Protein AF-0000000082211705 (afdb_homodimer)

pLDDT: mean 77.13, std 22.95, range [20.81, 97.88]

Sequence (266 aa):
MNWEMIDSQLPTLFICINYGKVKAAILQGEDTRLEMRRRCFRQFRYQEAEGPREACSHLRELCHRWLEPQSHTKEQILELLILEQFLTILPEEMQNWVWERGPENCAQAVALAEGFQLGQPEAGLWEQQVRIFMNWEMIDSQLPTLFICINYGKVKAAILQGEDTRLEMRRRCFRQFRYQEAEGPREACSHLRELCHRWLEPQSHTKEQILELLILEQFLTILPEEMQNWVWERGPENCAQAVALAEGFQLGQPEAGLWEQQVRIF

Organism: NCBI:txid1825980

InterPro domains:
  IPR003309 SCAN domain [PF02023] (35-120)
  IPR003309 SCAN domain [PS50804] (38-117)
  IPR003309 SCAN domain [SM00431] (34-132)
  IPR003309 SCAN domain [cd07936] (34-117)
  IPR038269 SCAN domain superfamily [G3DSA:1.10.4020.10] (29-120)
  IPR050916 SCAN domain and C2H2-type zinc finger [PTHR45935] (20-128)

Foldseek 3Di:
DDPDCPPPPPPLLCCLLVVVPPCVVPPPDPLVNLVSLVCSLVVHDPVVAPDDVRSVVSNVSSLCSNQVPVPDDPVSSVQQVVLVVVLVPDDDVLSVLLVVVRDPGDVLSVQCSVCVVVVNNCRSVPVVVVVVD/DDPDCPPPPPPLLCCLLVVVPPCVVPPPDPLVNLVSLVCSLVVHDPVVAPDDVRSVVSNVSSLCSNQVPVPDDPVSSVFQVVLVVVLVPDDDVLSVLLVVVRDPGDVLSVQCSVCVVVVNNCRSVPVVVVVVD

Nearest PDB structures (foldseek):
  3lhr-assembly1_A  TM=9.334E-01  e=7.943E-06  Homo sapiens
  2fi2-assembly1_A  TM=7.624E-01  e=1.532E-04  Homo sapiens
  2fi2-assembly1_B  TM=8.007E-01  e=2.975E-04  Homo sapiens
  4bhx-assembly1_A  TM=8.472E-01  e=4.708E-04  Homo sapiens
  4e6s-assembly1_A-2  TM=8.161E-01  e=1.447E-03  Mus musculus

Secondary structure (DSSP, 8-state):
-----------HHHHHHHHHHHGGGT---HHHHHHHHHHHHHH--GGGSSSHHHHHHHHHHHHHHHH-TTTS-HHHHHHHHHHHHHHHHS-HHHHHHHHHH--SSHHHHHHHHHHHHTT-GGGGGHHHHHT--/--S--------HHHHHHHHHHHGGGT---HHHHHHHHHHHHHH--GGGSSSHHHHHHHHHHHHHHHH-TTTS-HHHHHHHHHHHHHHHHS-HHHHHHHHHH--SSHHHHHHHHHHHHTT-GGGGGHHHHHTT-

Radius of gyration: 20.91 Å; Cα contacts (8 Å, |Δi|>4): 261; chains: 2; bounding box: 42×50×68 Å

Solvent-accessible surface area (backbone atoms only — not comparable to full-atom values): 14987 Å² total; per-residue (Å²): 137,77,94,69,83,72,78,81,71,60,50,60,54,52,52,53,63,53,31,66,75,61,43,63,76,64,59,86,42,72,61,61,46,42,50,51,30,42,45,33,43,70,66,51,53,46,84,79,32,94,38,56,64,52,33,48,52,50,39,47,53,32,44,44,66,37,53,32,66,90,81,37,53,64,68,54,41,49,42,54,52,38,29,54,53,51,53,68,38,40,58,65,72,56,26,54,54,36,57,74,68,57,55,88,40,48,71,50,38,30,39,29,44,52,16,49,75,68,69,36,80,69,40,50,54,52,68,66,52,64,69,69,102,139,76,95,70,82,71,80,80,70,62,49,61,54,50,52,55,62,53,30,64,75,60,43,65,77,62,60,89,38,72,62,62,46,42,51,51,30,42,46,35,41,70,66,51,52,46,82,78,32,94,39,55,64,51,34,48,51,50,40,47,52,32,44,44,64,38,53,32,64,93,81,35,53,65,70,53,42,48,41,53,52,39,30,55,52,50,54,66,37,39,57,66,72,56,26,54,54,37,58,74,68,57,56,86,39,47,71,50,39,28,39,29,43,50,14,48,76,68,70,36,80,68,39,50,56,56,68,66,52,63,68,67,101

Structure (mmCIF, N/CA/C/O backbone):
data_AF-0000000082211705-model_v1
#
loop_
_entity.id
_entity.type
_entity.pdbx_description
1 polymer 'SCAN box domain-containing protein'
#
loop_
_atom_site.group_PDB
_atom_site.id
_atom_site.type_symbol
_atom_site.label_atom_id
_atom_site.label_alt_id
_atom_site.label_comp_id
_atom_site.label_asym_id
_atom_site.label_entity_id
_atom_site.label_seq_id
_atom_site.pdbx_PDB_ins_code
_atom_site.Cartn_x
_atom_site.Cartn_y
_atom_site.Cartn_z
_atom_site.occupancy
_atom_site.B_iso_or_equiv
_atom_site.auth_seq_id
_atom_site.auth_comp_id
_atom_site.auth_asym_id
_atom_site.auth_atom_id
_atom_site.pdbx_PDB_model_num
ATOM 1 N N . MET A 1 1 ? 25.562 -20.234 32.562 1 21.14 1 MET A N 1
ATOM 2 C CA . MET A 1 1 ? 24.891 -20.734 31.375 1 21.14 1 MET A CA 1
ATOM 3 C C . MET A 1 1 ? 24.047 -19.641 30.719 1 21.14 1 MET A C 1
ATOM 5 O O . MET A 1 1 ? 23.188 -19.031 31.375 1 21.14 1 MET A O 1
ATOM 9 N N . ASN A 1 2 ? 24.578 -18.75 29.75 1 26.75 2 ASN A N 1
ATOM 10 C CA . ASN A 1 2 ? 24.406 -17.406 29.172 1 26.75 2 ASN A CA 1
ATOM 11 C C . ASN A 1 2 ? 23.094 -17.312 28.375 1 26.75 2 ASN A C 1
ATOM 13 O O . ASN A 1 2 ? 22.656 -18.297 27.781 1 26.75 2 ASN A O 1
ATOM 17 N N . TRP A 1 3 ? 22.109 -16.625 28.719 1 32.5 3 TRP A N 1
ATOM 18 C CA . TRP A 1 3 ? 20.797 -16.344 28.172 1 32.5 3 TRP A CA 1
ATOM 19 C C . TRP A 1 3 ? 20.875 -16.109 26.672 1 32.5 3 TRP A C 1
ATOM 21 O O . TRP A 1 3 ? 21.156 -14.984 26.234 1 32.5 3 TRP A O 1
ATOM 31 N N . GLU A 1 4 ? 21.938 -16.594 25.828 1 30.67 4 GLU A N 1
ATOM 32 C CA . GLU A 1 4 ? 22.609 -16.453 24.531 1 30.67 4 GLU A CA 1
ATOM 33 C C . GLU A 1 4 ? 21.594 -16.266 23.406 1 30.67 4 GLU A C 1
ATOM 35 O O . GLU A 1 4 ? 20.391 -16.469 23.609 1 30.67 4 GLU A O 1
ATOM 40 N N . MET A 1 5 ? 22.078 -16.484 21.969 1 30.25 5 MET A N 1
ATOM 41 C CA . MET A 1 5 ? 21.828 -16.25 20.547 1 30.25 5 MET A CA 1
ATOM 42 C C . MET A 1 5 ? 20.531 -16.906 20.109 1 30.25 5 MET A C 1
ATOM 44 O O . MET A 1 5 ? 20.547 -18 19.531 1 30.25 5 MET A O 1
ATOM 48 N N . ILE A 1 6 ? 19.719 -17.391 20.734 1 34.97 6 ILE A N 1
ATOM 49 C CA . ILE A 1 6 ? 18.516 -18.047 20.266 1 34.97 6 ILE A CA 1
ATOM 50 C C . ILE A 1 6 ? 17.953 -17.328 19.047 1 34.97 6 ILE A C 1
ATOM 52 O O . ILE A 1 6 ? 17.703 -16.125 19.094 1 34.97 6 ILE A O 1
ATOM 56 N N . ASP A 1 7 ? 18.156 -17.922 17.797 1 34.22 7 ASP A N 1
ATOM 57 C CA . ASP A 1 7 ? 18.328 -17.469 16.422 1 34.22 7 ASP A CA 1
ATOM 58 C C . ASP A 1 7 ? 17.188 -16.531 16.016 1 34.22 7 ASP A C 1
ATOM 60 O O . ASP A 1 7 ? 16.016 -16.906 16.047 1 34.22 7 ASP A O 1
ATOM 64 N N . SER A 1 8 ? 17.047 -15.297 16.344 1 39.41 8 SER A N 1
ATOM 65 C CA . SER A 1 8 ? 16.406 -14.008 16.141 1 39.41 8 SER A CA 1
ATOM 66 C C . SER A 1 8 ? 15.742 -13.93 14.766 1 39.41 8 SER A C 1
ATOM 68 O O . SER A 1 8 ? 15.312 -12.859 14.336 1 39.41 8 SER A O 1
ATOM 70 N N . GLN A 1 9 ? 16.172 -14.711 13.844 1 39.12 9 GLN A N 1
ATOM 71 C CA . GLN A 1 9 ? 15.688 -14.945 12.484 1 39.12 9 GLN A CA 1
ATOM 72 C C . GLN A 1 9 ? 14.227 -15.398 12.484 1 39.12 9 GLN A C 1
ATOM 74 O O . GLN A 1 9 ? 13.805 -16.125 11.594 1 39.12 9 GLN A O 1
ATOM 79 N N . LEU A 1 10 ? 13.656 -15.68 13.5 1 43.5 10 LEU A N 1
ATOM 80 C CA . LEU A 1 10 ? 12.258 -16.078 13.406 1 43.5 10 LEU A CA 1
ATOM 81 C C . LEU A 1 10 ? 11.523 -15.25 12.359 1 43.5 10 LEU A C 1
ATOM 83 O O . LEU A 1 10 ? 11.523 -14.016 12.43 1 43.5 10 LEU A O 1
ATOM 87 N N . PRO A 1 11 ? 11.289 -15.82 11.336 1 48.62 11 PRO A N 1
ATOM 88 C CA . PRO A 1 11 ? 10.742 -15.062 10.211 1 48.62 11 PRO A CA 1
ATOM 89 C C . PRO A 1 11 ? 9.641 -14.094 10.625 1 48.62 11 PRO A C 1
ATOM 91 O O . PRO A 1 11 ? 8.875 -14.383 11.547 1 48.62 11 PRO A O 1
ATOM 94 N N . THR A 1 12 ? 9.898 -12.727 10.633 1 53.12 12 THR A N 1
ATOM 95 C CA . THR A 1 12 ? 8.93 -11.641 10.781 1 53.12 12 THR A CA 1
ATOM 96 C C . THR A 1 12 ? 7.508 -12.156 10.602 1 53.12 12 THR A C 1
ATOM 98 O O . THR A 1 12 ? 6.609 -11.805 11.367 1 53.12 12 THR A O 1
ATOM 101 N N . LEU A 1 13 ? 7.352 -13.102 9.805 1 56.81 13 LEU A N 1
ATOM 102 C CA . LEU A 1 13 ? 6.027 -13.641 9.516 1 56.81 13 LEU A CA 1
ATOM 103 C C . LEU A 1 13 ? 5.465 -14.391 10.719 1 56.81 13 LEU A C 1
ATOM 105 O O . LEU A 1 13 ? 4.273 -14.289 11.016 1 56.81 13 LEU A O 1
ATOM 109 N N . PHE A 1 14 ? 6.352 -15.258 11.344 1 55.44 14 PHE A N 1
ATOM 110 C CA . PHE A 1 14 ? 5.855 -16.016 12.484 1 55.44 14 PHE A CA 1
ATOM 111 C C . PHE A 1 14 ? 5.387 -15.07 13.594 1 55.44 14 PHE A C 1
ATOM 113 O O . PHE A 1 14 ? 4.336 -15.297 14.195 1 55.44 14 PHE A O 1
ATOM 120 N N . ILE A 1 15 ? 6.258 -14.242 13.875 1 57.25 15 ILE A N 1
ATOM 121 C CA . ILE A 1 15 ? 5.887 -13.297 14.922 1 57.25 15 ILE A CA 1
ATOM 122 C C . ILE A 1 15 ? 4.625 -12.539 14.516 1 57.25 15 ILE A C 1
ATOM 124 O O . ILE A 1 15 ? 3.734 -12.312 15.336 1 57.25 15 ILE A O 1
ATOM 128 N N . CYS A 1 16 ? 4.555 -12.109 13.383 1 58.88 16 CYS A N 1
ATOM 129 C CA . CYS A 1 16 ? 3.418 -11.328 12.922 1 58.88 16 CYS A CA 1
ATOM 130 C C . CYS A 1 16 ? 2.16 -12.188 12.836 1 58.88 16 CYS A C 1
ATOM 132 O O . CYS A 1 16 ? 1.065 -11.727 13.164 1 58.88 16 CYS A O 1
ATOM 134 N N . ILE A 1 17 ? 2.354 -13.453 12.398 1 57.97 17 ILE A N 1
ATOM 135 C CA . ILE A 1 17 ? 1.199 -14.344 12.359 1 57.97 17 ILE A CA 1
ATOM 136 C C . ILE A 1 17 ? 0.812 -14.758 13.773 1 57.97 17 ILE A C 1
ATOM 138 O O . ILE A 1 17 ? -0.366 -14.727 14.141 1 57.97 17 ILE A O 1
ATOM 142 N N . ASN A 1 18 ? 1.869 -15.258 14.57 1 56.47 18 ASN A N 1
ATOM 143 C CA . ASN A 1 18 ? 1.571 -15.812 15.883 1 56.47 18 ASN A CA 1
ATOM 144 C C . ASN A 1 18 ? 1.435 -14.719 16.938 1 56.47 18 ASN A C 1
ATOM 146 O O . ASN A 1 18 ? 0.914 -14.969 18.031 1 56.47 18 ASN A O 1
ATOM 150 N N . TYR A 1 19 ? 2.006 -13.75 16.781 1 51.94 19 TYR A N 1
ATOM 151 C CA . TYR A 1 19 ? 1.905 -12.672 17.766 1 51.94 19 TYR A CA 1
ATOM 152 C C . TYR A 1 19 ? 0.461 -12.211 17.922 1 51.94 19 TYR A C 1
ATOM 154 O O . TYR A 1 19 ? 0.047 -11.812 19.016 1 51.94 19 TYR A O 1
ATOM 162 N N . GLY A 1 20 ? -0.244 -12.031 16.875 1 49.12 20 GLY A N 1
ATOM 163 C CA . GLY A 1 20 ? -1.632 -11.656 17.078 1 49.12 20 GLY A CA 1
ATOM 164 C C . GLY A 1 20 ? -2.318 -12.461 18.156 1 49.12 20 GLY A C 1
ATOM 165 O O . GLY A 1 20 ? -3.16 -11.938 18.891 1 49.12 20 GLY A O 1
ATOM 166 N N . LYS A 1 21 ? -2.045 -13.695 18.344 1 49.75 21 LYS A N 1
ATOM 167 C CA . LYS A 1 21 ? -2.74 -14.477 19.359 1 49.75 21 LYS A CA 1
ATOM 168 C C . LYS A 1 21 ? -2.141 -14.242 20.734 1 49.75 21 LYS A C 1
ATOM 170 O O . LYS A 1 21 ? -2.85 -14.297 21.75 1 49.75 21 LYS A O 1
ATOM 175 N N . VAL A 1 22 ? -0.991 -14.133 20.797 1 43.44 22 VAL A N 1
ATOM 176 C CA . VAL A 1 22 ? -0.407 -14.164 22.141 1 43.44 22 VAL A CA 1
ATOM 177 C C . VAL A 1 22 ? -0.214 -12.734 22.641 1 43.44 22 VAL A C 1
ATOM 179 O O . VAL A 1 22 ? -0.584 -12.414 23.781 1 43.44 22 VAL A O 1
ATOM 182 N N . LYS A 1 23 ? 0.525 -11.938 22.031 1 45.19 23 LYS A N 1
ATOM 183 C CA . LYS A 1 23 ? 1.025 -10.742 22.719 1 45.19 23 LYS A CA 1
ATOM 184 C C . LYS A 1 23 ? 0.037 -9.586 22.594 1 45.19 23 LYS A C 1
ATOM 186 O O . LYS A 1 23 ? 0.297 -8.484 23.094 1 45.19 23 LYS A O 1
ATOM 191 N N . ALA A 1 24 ? -0.979 -9.531 21.781 1 47.06 24 ALA A N 1
ATOM 192 C CA . ALA A 1 24 ? -1.942 -8.453 21.984 1 47.06 24 ALA A CA 1
ATOM 193 C C . ALA A 1 24 ? -1.966 -8.016 23.453 1 47.06 24 ALA A C 1
ATOM 195 O O . ALA A 1 24 ? -2.26 -6.855 23.75 1 47.06 24 ALA A O 1
ATOM 196 N N . ALA A 1 25 ? -1.618 -8.875 24.25 1 46 25 ALA A N 1
ATOM 197 C CA . ALA A 1 25 ? -1.731 -8.547 25.672 1 46 25 ALA A CA 1
ATOM 198 C C . ALA A 1 25 ? -0.667 -7.531 26.078 1 46 25 ALA A C 1
ATOM 200 O O . ALA A 1 25 ? -0.877 -6.742 27 1 46 25 ALA A O 1
ATOM 201 N N . ILE A 1 26 ? 0.385 -7.598 25.391 1 47.97 26 ILE A N 1
ATOM 202 C CA . ILE A 1 26 ? 1.456 -6.797 25.984 1 47.97 26 ILE A CA 1
ATOM 203 C C . ILE A 1 26 ? 1.603 -5.492 25.203 1 47.97 26 ILE A C 1
ATOM 205 O O . ILE A 1 26 ? 2.182 -4.523 25.703 1 47.97 26 ILE A O 1
ATOM 209 N N . LEU A 1 27 ? 1.336 -5.508 23.969 1 51.75 27 LEU A N 1
ATOM 210 C CA . LEU A 1 27 ? 1.608 -4.242 23.297 1 51.75 27 LEU A CA 1
ATOM 211 C C . LEU A 1 27 ? 0.54 -3.207 23.641 1 51.75 27 LEU A C 1
ATOM 213 O O . LEU A 1 27 ? -0.651 -3.447 23.438 1 51.75 27 LEU A O 1
ATOM 217 N N . GLN A 1 28 ? 0.698 -2.357 24.547 1 53.91 28 GLN A N 1
ATOM 218 C CA . GLN A 1 28 ? -0.208 -1.477 25.281 1 53.91 28 GLN A CA 1
ATOM 219 C C . GLN A 1 28 ? -0.932 -0.525 24.328 1 53.91 28 GLN A C 1
ATOM 221 O O . GLN A 1 28 ? -2.004 -0.01 24.656 1 53.91 28 GLN A O 1
ATOM 226 N N . GLY A 1 29 ? -0.286 -0.274 23 1 61.59 29 GLY A N 1
ATOM 227 C CA . GLY A 1 29 ? -1.117 0.671 22.266 1 61.59 29 GLY A CA 1
ATOM 228 C C . GLY A 1 29 ? -1.569 0.148 20.922 1 61.59 29 GLY A C 1
ATOM 229 O O . GLY A 1 29 ? -0.885 -0.673 20.312 1 61.59 29 GLY A O 1
ATOM 230 N N . GLU A 1 30 ? -2.809 0.356 20.703 1 67.12 30 GLU A N 1
ATOM 231 C CA . GLU A 1 30 ? -3.441 -0.068 19.469 1 67.12 30 GLU A CA 1
ATOM 232 C C . GLU A 1 30 ? -2.652 0.42 18.25 1 67.12 30 GLU A C 1
ATOM 234 O O . GLU A 1 30 ? -2.496 -0.311 17.266 1 67.12 30 GLU A O 1
ATOM 239 N N . ASP A 1 31 ? -2.059 1.57 18.469 1 66.19 31 ASP A N 1
ATOM 240 C CA . ASP A 1 31 ? -1.328 2.174 17.359 1 66.19 31 ASP A CA 1
ATOM 241 C C . ASP A 1 31 ? -0.043 1.404 17.062 1 66.19 31 ASP A C 1
ATOM 243 O O . ASP A 1 31 ? 0.301 1.182 15.898 1 66.19 31 ASP A O 1
ATOM 247 N N . THR A 1 32 ? 0.594 1.123 18.156 1 70.31 32 THR A N 1
ATOM 248 C CA . THR A 1 32 ? 1.836 0.369 18.016 1 70.31 32 THR A CA 1
ATOM 249 C C . THR A 1 32 ? 1.571 -1.001 17.391 1 70.31 32 THR A C 1
ATOM 251 O O . THR A 1 32 ? 2.363 -1.485 16.578 1 70.31 32 THR A O 1
ATOM 254 N N . ARG A 1 33 ? 0.436 -1.337 17.75 1 76.44 33 ARG A N 1
ATOM 255 C CA . ARG A 1 33 ? 0.055 -2.652 17.25 1 76.44 33 ARG A CA 1
ATOM 256 C C . ARG A 1 33 ? -0.241 -2.602 15.758 1 76.44 33 ARG A C 1
ATOM 258 O O . ARG A 1 33 ? 0.181 -3.482 15.008 1 76.44 33 ARG A O 1
ATOM 265 N N . LEU A 1 34 ? -0.949 -1.591 15.312 1 84 34 LEU A N 1
ATOM 266 C CA . LEU A 1 34 ? -1.312 -1.435 13.906 1 84 34 LEU A CA 1
ATOM 267 C C . LEU A 1 34 ? -0.067 -1.271 13.039 1 84 34 LEU A C 1
ATOM 269 O O . LEU A 1 34 ? 0.039 -1.887 11.977 1 84 34 LEU A O 1
ATOM 273 N N . GLU A 1 35 ? 0.832 -0.55 13.516 1 85.81 35 GLU A N 1
ATOM 274 C CA . GLU A 1 35 ? 2.068 -0.321 12.773 1 85.81 35 GLU A CA 1
ATOM 275 C C . GLU A 1 35 ? 2.887 -1.604 12.656 1 85.81 35 GLU A C 1
ATOM 277 O O . GLU A 1 35 ? 3.492 -1.867 11.617 1 85.81 35 GLU A O 1
ATOM 282 N N . MET A 1 36 ? 2.932 -2.248 13.766 1 85.25 36 MET A N 1
ATOM 283 C CA . MET A 1 36 ? 3.654 -3.516 13.727 1 85.25 36 MET A CA 1
ATOM 284 C C . MET A 1 36 ? 3.041 -4.461 12.695 1 85.25 36 MET A C 1
ATOM 286 O O . MET A 1 36 ? 3.76 -5.105 11.938 1 85.25 36 MET A O 1
ATOM 290 N N . ARG A 1 37 ? 1.736 -4.543 12.664 1 89.81 37 ARG A N 1
ATOM 291 C CA . ARG A 1 37 ? 1.038 -5.387 11.703 1 89.81 37 ARG A CA 1
ATOM 292 C C . ARG A 1 37 ? 1.315 -4.934 10.273 1 89.81 37 ARG A C 1
ATOM 294 O O . ARG A 1 37 ? 1.559 -5.758 9.391 1 89.81 37 ARG A O 1
ATOM 301 N N . ARG A 1 38 ? 1.325 -3.656 10.07 1 91.88 38 ARG A N 1
ATOM 302 C CA . ARG A 1 38 ? 1.661 -3.082 8.766 1 91.88 38 ARG A CA 1
ATOM 303 C C . ARG A 1 38 ? 3.074 -3.469 8.344 1 91.88 38 ARG A C 1
ATOM 305 O O . ARG A 1 38 ? 3.293 -3.9 7.215 1 91.88 38 ARG A O 1
ATOM 312 N N . ARG A 1 39 ? 3.949 -3.348 9.234 1 88.5 39 ARG A N 1
ATOM 313 C CA . ARG A 1 39 ? 5.348 -3.664 8.961 1 88.5 39 ARG A CA 1
ATOM 314 C C . ARG A 1 39 ? 5.516 -5.137 8.602 1 88.5 39 ARG A C 1
ATOM 316 O O . ARG A 1 39 ? 6.281 -5.477 7.699 1 88.5 39 ARG A O 1
ATOM 323 N N . CYS A 1 40 ? 4.848 -5.957 9.328 1 89.31 40 CYS A N 1
ATOM 324 C CA . CYS A 1 40 ? 4.906 -7.387 9.039 1 89.31 40 CYS A CA 1
ATOM 325 C C . CYS A 1 40 ? 4.441 -7.676 7.617 1 89.31 40 CYS A C 1
ATOM 327 O O . CYS A 1 40 ? 5.051 -8.477 6.91 1 89.31 40 CYS A O 1
ATOM 329 N N . PHE A 1 41 ? 3.404 -7.004 7.227 1 94.12 41 PHE A N 1
ATOM 330 C CA . PHE A 1 41 ? 2.865 -7.191 5.883 1 94.12 41 PHE A CA 1
ATOM 331 C C . PHE A 1 41 ? 3.838 -6.672 4.832 1 94.12 41 PHE A C 1
ATOM 333 O O . PHE A 1 41 ? 4.141 -7.371 3.861 1 94.12 41 PHE A O 1
ATOM 340 N N . ARG A 1 42 ? 4.395 -5.531 5.094 1 94.12 42 ARG A N 1
ATOM 341 C CA . ARG A 1 42 ? 5.23 -4.871 4.094 1 94.12 42 ARG A CA 1
ATOM 342 C C . ARG A 1 42 ? 6.641 -5.457 4.086 1 94.12 42 ARG A C 1
ATOM 344 O O . ARG A 1 42 ? 7.312 -5.457 3.055 1 94.12 42 ARG A O 1
ATOM 351 N N . GLN A 1 43 ? 7.098 -5.914 5.152 1 91.88 43 GLN A N 1
ATOM 352 C CA . GLN A 1 43 ? 8.469 -6.414 5.254 1 91.88 43 GLN A CA 1
ATOM 353 C C . GLN A 1 43 ? 8.531 -7.91 4.965 1 91.88 43 GLN A C 1
ATOM 355 O O . GLN A 1 43 ? 9.617 -8.492 4.906 1 91.88 43 GLN A O 1
ATOM 360 N N . PHE A 1 44 ? 7.449 -8.539 4.812 1 92.94 44 PHE A N 1
ATOM 361 C CA . PHE A 1 44 ? 7.422 -9.945 4.445 1 92.94 44 PHE A CA 1
ATOM 362 C C . PHE A 1 44 ? 8.25 -10.203 3.193 1 92.94 44 PHE A C 1
ATOM 364 O O . PHE A 1 44 ? 8.203 -9.422 2.24 1 92.94 44 PHE A O 1
ATOM 371 N N . ARG A 1 45 ? 8.977 -11.328 3.18 1 92.81 45 ARG A N 1
ATOM 372 C CA . ARG A 1 45 ? 9.852 -11.664 2.062 1 92.81 45 ARG A CA 1
ATOM 373 C C . ARG A 1 45 ? 9.438 -12.984 1.422 1 92.81 45 ARG A C 1
ATOM 375 O O . ARG A 1 45 ? 8.945 -13.883 2.104 1 92.81 45 ARG A O 1
ATOM 382 N N . TYR A 1 46 ? 9.789 -13.016 0.216 1 94.12 46 TYR A N 1
ATOM 383 C CA . TYR A 1 46 ? 9.438 -14.211 -0.55 1 94.12 46 TYR A CA 1
ATOM 384 C C . TYR A 1 46 ? 10.109 -15.445 0.037 1 94.12 46 TYR A C 1
ATOM 386 O O . TYR A 1 46 ? 9.508 -16.531 0.067 1 94.12 46 TYR A O 1
ATOM 394 N N . GLN A 1 47 ? 11.273 -15.273 0.505 1 90.94 47 GLN A N 1
ATOM 395 C CA . GLN A 1 47 ? 12.062 -16.391 1.02 1 90.94 47 GLN A CA 1
ATOM 396 C C . GLN A 1 47 ? 11.422 -16.984 2.262 1 90.94 47 GLN A C 1
ATOM 398 O O . GLN A 1 47 ? 11.766 -18.109 2.664 1 90.94 47 GLN A O 1
ATOM 403 N N . GLU A 1 48 ? 10.547 -16.328 2.889 1 90.38 48 GLU A N 1
ATOM 404 C CA . GLU A 1 48 ? 9.898 -16.781 4.109 1 90.38 48 GLU A CA 1
ATOM 405 C C . GLU A 1 48 ? 8.773 -17.766 3.797 1 90.38 48 GLU A C 1
ATOM 407 O O . GLU A 1 48 ? 8.117 -18.281 4.707 1 90.38 48 GLU A O 1
ATOM 412 N N . ALA A 1 49 ? 8.547 -18.047 2.564 1 91.44 49 ALA A N 1
ATOM 413 C CA . ALA A 1 49 ? 7.527 -18.984 2.113 1 91.44 49 ALA A CA 1
ATOM 414 C C . ALA A 1 49 ? 8.133 -20.062 1.202 1 91.44 49 ALA A C 1
ATOM 416 O O . ALA A 1 49 ? 9.172 -19.828 0.583 1 91.44 49 ALA A O 1
ATOM 417 N N . GLU A 1 50 ? 7.477 -21.141 0.973 1 92.19 50 GLU A N 1
ATOM 418 C CA . GLU A 1 50 ? 7.977 -22.266 0.186 1 92.19 50 GLU A CA 1
ATOM 419 C C . GLU A 1 50 ? 7.75 -22.047 -1.306 1 92.19 50 GLU A C 1
ATOM 421 O O . GLU A 1 50 ? 8.289 -22.766 -2.139 1 92.19 50 GLU A O 1
ATOM 426 N N . GLY A 1 51 ? 7.062 -20.984 -1.636 1 93.88 51 GLY A N 1
ATOM 427 C CA . GLY A 1 51 ? 6.738 -20.703 -3.023 1 93.88 51 GLY A CA 1
ATOM 428 C C . GLY A 1 51 ? 5.734 -19.562 -3.182 1 93.88 51 GLY A C 1
ATOM 429 O O . GLY A 1 51 ? 5.305 -18.969 -2.193 1 93.88 51 GLY A O 1
ATOM 430 N N . PRO A 1 52 ? 5.391 -19.422 -4.441 1 96.19 52 PRO A N 1
ATOM 431 C CA . PRO A 1 52 ? 4.504 -18.281 -4.723 1 96.19 52 PRO A CA 1
ATOM 432 C C . PRO A 1 52 ? 3.127 -18.438 -4.082 1 96.19 52 PRO A C 1
ATOM 434 O O . PRO A 1 52 ? 2.578 -17.469 -3.547 1 96.19 52 PRO A O 1
ATOM 437 N N . ARG A 1 53 ? 2.555 -19.609 -4.18 1 96.25 53 ARG A N 1
ATOM 438 C CA . ARG A 1 53 ? 1.223 -19.844 -3.631 1 96.25 53 ARG A CA 1
ATOM 439 C C . ARG A 1 53 ? 1.206 -19.625 -2.121 1 96.25 53 ARG A C 1
ATOM 441 O O . ARG A 1 53 ? 0.299 -18.984 -1.592 1 96.25 53 ARG A O 1
ATOM 448 N N . GLU A 1 54 ? 2.189 -20.141 -1.476 1 95.38 54 GLU A N 1
ATOM 449 C CA . GLU A 1 54 ? 2.277 -19.969 -0.03 1 95.38 54 GLU A CA 1
ATOM 450 C C . GLU A 1 54 ? 2.58 -18.516 0.325 1 95.38 54 GLU A C 1
ATOM 452 O O . GLU A 1 54 ? 2.061 -17.984 1.313 1 95.38 54 GLU A O 1
ATOM 457 N N . ALA A 1 55 ? 3.471 -17.922 -0.424 1 95.69 55 ALA A N 1
ATOM 458 C CA . ALA A 1 55 ? 3.775 -16.516 -0.199 1 95.69 55 ALA A CA 1
ATOM 459 C C . ALA A 1 55 ? 2.51 -15.664 -0.266 1 95.69 55 ALA A C 1
ATOM 461 O O . ALA A 1 55 ? 2.273 -14.828 0.605 1 95.69 55 ALA A O 1
ATOM 462 N N . CYS A 1 56 ? 1.702 -15.938 -1.264 1 96.62 56 CYS A N 1
ATOM 463 C CA . CYS A 1 56 ? 0.454 -15.195 -1.412 1 96.62 56 CYS A CA 1
ATOM 464 C C . CYS A 1 56 ? -0.478 -15.453 -0.234 1 96.62 56 CYS A C 1
ATOM 466 O O . CYS A 1 56 ? -1.146 -14.539 0.247 1 96.62 56 CYS A O 1
ATOM 468 N N . SER A 1 57 ? -0.53 -16.594 0.181 1 95.12 57 SER A N 1
ATOM 469 C CA . SER A 1 57 ? -1.362 -16.969 1.323 1 95.12 57 SER A CA 1
ATOM 470 C C . SER A 1 57 ? -0.916 -16.234 2.588 1 95.12 57 SER A C 1
ATOM 472 O O . SER A 1 57 ? -1.744 -15.711 3.334 1 95.12 57 SER A O 1
ATOM 474 N N . HIS A 1 58 ? 0.357 -16.188 2.807 1 93.62 58 HIS A N 1
ATOM 475 C CA . HIS A 1 58 ? 0.894 -15.461 3.959 1 93.62 58 HIS A CA 1
ATOM 476 C C . HIS A 1 58 ? 0.586 -13.969 3.871 1 93.62 58 HIS A C 1
ATOM 478 O O . HIS A 1 58 ? 0.2 -13.352 4.867 1 93.62 58 HIS A O 1
ATOM 484 N N . LEU A 1 59 ? 0.724 -13.469 2.729 1 96.06 59 LEU A N 1
ATOM 485 C CA . LEU A 1 59 ? 0.425 -12.055 2.535 1 96.06 59 LEU A CA 1
ATOM 486 C C . LEU A 1 59 ? -1.046 -11.773 2.818 1 96.06 59 LEU A C 1
ATOM 488 O O . LEU A 1 59 ? -1.38 -10.734 3.395 1 96.06 59 LEU A O 1
ATOM 492 N N . ARG A 1 60 ? -1.909 -12.641 2.459 1 95.69 60 ARG A N 1
ATOM 493 C CA . ARG A 1 60 ? -3.334 -12.484 2.727 1 95.69 60 ARG A CA 1
ATOM 494 C C . ARG A 1 60 ? -3.607 -12.43 4.227 1 95.69 60 ARG A C 1
ATOM 496 O O . ARG A 1 60 ? -4.352 -11.562 4.695 1 95.69 60 ARG A O 1
ATOM 503 N N . GLU A 1 61 ? -3.008 -13.305 4.891 1 93.88 61 GLU A N 1
ATOM 504 C CA . GLU A 1 61 ? -3.178 -13.336 6.34 1 93.88 61 GLU A CA 1
ATOM 505 C C . GLU A 1 61 ? -2.645 -12.055 6.984 1 93.88 61 GLU A C 1
ATOM 507 O O . GLU A 1 61 ? -3.322 -11.445 7.812 1 93.88 61 GLU A O 1
ATOM 512 N N . LEU A 1 62 ? -1.471 -11.719 6.574 1 93.69 62 LEU A N 1
ATOM 513 C CA . LEU A 1 62 ? -0.84 -10.531 7.133 1 93.69 62 LEU A CA 1
ATOM 514 C C . LEU A 1 62 ? -1.646 -9.281 6.797 1 93.69 62 LEU A C 1
ATOM 516 O O . LEU A 1 62 ? -1.811 -8.398 7.637 1 93.69 62 LEU A O 1
ATOM 520 N N . CYS A 1 63 ? -2.084 -9.195 5.551 1 95.19 63 CYS A N 1
ATOM 521 C CA . CYS A 1 63 ? -2.902 -8.062 5.133 1 95.19 63 CYS A CA 1
ATOM 522 C C . CYS A 1 63 ? -4.176 -7.973 5.969 1 95.19 63 CYS A C 1
ATOM 524 O O . CYS A 1 63 ? -4.559 -6.887 6.402 1 95.19 63 CYS A O 1
ATOM 526 N N . HIS A 1 64 ? -4.805 -9.039 6.195 1 94.19 64 HIS A N 1
ATOM 527 C CA . HIS A 1 64 ? -6.02 -9.086 6.996 1 94.19 64 HIS A CA 1
ATOM 528 C C . HIS A 1 64 ? -5.762 -8.617 8.422 1 94.19 64 HIS A C 1
ATOM 530 O O . HIS A 1 64 ? -6.598 -7.934 9.016 1 94.19 64 HIS A O 1
ATOM 536 N N . ARG A 1 65 ? -4.707 -8.992 8.938 1 90.5 65 ARG A N 1
ATOM 537 C CA . ARG A 1 65 ? -4.363 -8.609 10.297 1 90.5 65 ARG A CA 1
ATOM 538 C C . ARG A 1 65 ? -4.059 -7.117 10.391 1 90.5 65 ARG A C 1
ATOM 540 O O . ARG A 1 65 ? -4.375 -6.473 11.391 1 90.5 65 ARG A O 1
ATOM 547 N N . TRP A 1 66 ? -3.459 -6.648 9.375 1 92.56 66 TRP A N 1
ATOM 548 C CA . TRP A 1 66 ? -3.111 -5.234 9.32 1 92.56 66 TRP A CA 1
ATOM 549 C C . TRP A 1 66 ? -4.355 -4.371 9.133 1 92.56 66 TRP A C 1
ATOM 551 O O . TRP A 1 66 ? -4.621 -3.469 9.922 1 92.56 66 TRP A O 1
ATOM 561 N N . LEU A 1 67 ? -5.199 -4.684 8.156 1 94.44 67 LEU A N 1
ATOM 562 C CA . LEU A 1 67 ? -6.301 -3.809 7.77 1 94.44 67 LEU A CA 1
ATOM 563 C C . LEU A 1 67 ? -7.574 -4.168 8.523 1 94.44 67 LEU A C 1
ATOM 565 O O . LEU A 1 67 ? -8.516 -3.375 8.57 1 94.44 67 LEU A O 1
ATOM 569 N N . GLU A 1 68 ? -7.613 -5.305 9.055 1 91.62 68 GLU A N 1
ATOM 570 C CA . GLU A 1 68 ? -8.742 -5.773 9.859 1 91.62 68 GLU A CA 1
ATOM 571 C C . GLU A 1 68 ? -10.07 -5.402 9.203 1 91.62 68 GLU A C 1
ATOM 573 O O . GLU A 1 68 ? -10.891 -4.703 9.805 1 91.62 68 GLU A O 1
ATOM 578 N N . PRO A 1 69 ? -10.367 -6.023 8.062 1 94.69 69 PRO A N 1
ATOM 579 C CA . PRO A 1 69 ? -11.586 -5.672 7.332 1 94.69 69 PRO A CA 1
ATOM 580 C C . PRO A 1 69 ? -12.859 -5.98 8.125 1 94.69 69 PRO A C 1
ATOM 582 O O . PRO A 1 69 ? -13.914 -5.41 7.855 1 94.69 69 PRO A O 1
ATOM 585 N N . GLN A 1 70 ? -12.805 -6.84 9.07 1 93.31 70 GLN A N 1
ATOM 586 C CA . GLN A 1 70 ? -13.969 -7.156 9.891 1 93.31 70 GLN A CA 1
ATOM 587 C C . GLN A 1 70 ? -14.344 -5.988 10.797 1 93.31 70 GLN A C 1
ATOM 589 O O . GLN A 1 70 ? -15.5 -5.84 11.188 1 93.31 70 GLN A O 1
ATOM 594 N N . SER A 1 71 ? -13.414 -5.16 11.125 1 93.19 71 SER A N 1
ATOM 595 C CA . SER A 1 71 ? -13.641 -4.086 12.086 1 93.19 71 SER A CA 1
ATOM 596 C C . SER A 1 71 ? -13.539 -2.717 11.422 1 93.19 71 SER A C 1
ATOM 598 O O . SER A 1 71 ? -14.016 -1.719 11.961 1 93.19 71 SER A O 1
ATOM 600 N N . HIS A 1 72 ? -12.969 -2.643 10.273 1 94.44 72 HIS A N 1
ATOM 601 C CA . HIS A 1 72 ? -12.773 -1.37 9.586 1 94.44 72 HIS A CA 1
ATOM 602 C C . HIS A 1 72 ? -13.672 -1.263 8.359 1 94.44 72 HIS A C 1
ATOM 604 O O . HIS A 1 72 ? -13.906 -2.258 7.668 1 94.44 72 HIS A O 1
ATOM 610 N N . THR A 1 73 ? -14.156 0 8.172 1 95.31 73 THR A N 1
ATOM 611 C CA . THR A 1 73 ? -14.898 0.259 6.949 1 95.31 73 THR A CA 1
ATOM 612 C C . THR A 1 73 ? -13.953 0.459 5.77 1 95.31 73 THR A C 1
ATOM 614 O O . THR A 1 73 ? -12.734 0.529 5.949 1 95.31 73 THR A O 1
ATOM 617 N N . LYS A 1 74 ? -14.484 0.484 4.625 1 96.62 74 LYS A N 1
ATOM 618 C CA . LYS A 1 74 ? -13.664 0.693 3.434 1 96.62 74 LYS A CA 1
ATOM 619 C C . LYS A 1 74 ? -12.883 2.002 3.523 1 96.62 74 LYS A C 1
ATOM 621 O O . LYS A 1 74 ? -11.695 2.047 3.201 1 96.62 74 LYS A O 1
ATOM 626 N N . GLU A 1 75 ? -13.648 3.014 4.016 1 95.31 75 GLU A N 1
ATOM 627 C CA . GLU A 1 75 ? -13.016 4.324 4.129 1 95.31 75 GLU A CA 1
ATOM 628 C C . GLU A 1 75 ? -11.875 4.301 5.141 1 95.31 75 GLU A C 1
ATOM 630 O O . GLU A 1 75 ? -10.852 4.965 4.945 1 95.31 75 GLU A O 1
ATOM 635 N N . GLN A 1 76 ? -12.008 3.602 6.145 1 94.56 76 GLN A N 1
ATOM 636 C CA . GLN A 1 76 ? -10.969 3.459 7.156 1 94.56 76 GLN A CA 1
ATOM 637 C C . GLN A 1 76 ? -9.758 2.711 6.605 1 94.56 76 GLN A C 1
ATOM 639 O O . GLN A 1 76 ? -8.617 3.033 6.941 1 94.56 76 GLN A O 1
ATOM 644 N N . ILE A 1 77 ? -9.992 1.692 5.824 1 96.81 77 ILE A N 1
ATOM 645 C CA . ILE A 1 77 ? -8.906 0.956 5.18 1 96.81 77 ILE A CA 1
ATOM 646 C C . ILE A 1 77 ? -8.133 1.886 4.246 1 96.81 77 ILE A C 1
ATOM 648 O O . ILE A 1 77 ? -6.902 1.892 4.25 1 96.81 77 ILE A O 1
ATOM 652 N N . LEU A 1 78 ? -8.875 2.697 3.469 1 97.25 78 LEU A N 1
ATOM 653 C CA . LEU A 1 78 ? -8.234 3.66 2.576 1 97.25 78 LEU A CA 1
ATOM 654 C C . LEU A 1 78 ? -7.355 4.629 3.361 1 97.25 78 LEU A C 1
ATOM 656 O O . LEU A 1 78 ? -6.246 4.949 2.936 1 97.25 78 LEU A O 1
ATOM 660 N N . GLU A 1 79 ? -7.859 5.059 4.504 1 96.69 79 GLU A N 1
ATOM 661 C CA . GLU A 1 79 ? -7.121 5.996 5.34 1 96.69 79 GLU A CA 1
ATOM 662 C C . GLU A 1 79 ? -5.773 5.414 5.766 1 96.69 79 GLU A C 1
ATOM 664 O O . GLU A 1 79 ? -4.77 6.129 5.809 1 96.69 79 GLU A O 1
ATOM 669 N N . LEU A 1 80 ? -5.773 4.145 6.055 1 95.56 80 LEU A N 1
ATOM 670 C CA . LEU A 1 80 ? -4.535 3.479 6.441 1 95.56 80 LEU A CA 1
ATOM 671 C C . LEU A 1 80 ? -3.543 3.461 5.285 1 95.56 80 LEU A C 1
ATOM 673 O O . LEU A 1 80 ? -2.346 3.682 5.484 1 95.56 80 LEU A O 1
ATOM 677 N N . LEU A 1 81 ? -4.027 3.234 4.102 1 97.19 81 LEU A N 1
ATOM 678 C CA . LEU A 1 81 ? -3.17 3.209 2.92 1 97.19 81 LEU A CA 1
ATOM 679 C C . LEU A 1 81 ? -2.668 4.609 2.582 1 97.19 81 LEU A C 1
ATOM 681 O O . LEU A 1 81 ? -1.513 4.781 2.189 1 97.19 81 LEU A O 1
ATOM 685 N N . ILE A 1 82 ? -3.523 5.551 2.648 1 97.62 82 ILE A N 1
ATOM 686 C CA . ILE A 1 82 ? -3.168 6.941 2.391 1 97.62 82 ILE A CA 1
ATOM 687 C C . ILE A 1 82 ? -2.088 7.387 3.373 1 97.62 82 ILE A C 1
ATOM 689 O O . ILE A 1 82 ? -1.087 7.988 2.975 1 97.62 82 ILE A O 1
ATOM 693 N N . LEU A 1 83 ? -2.299 7.031 4.648 1 97.19 83 LEU A N 1
ATOM 694 C CA . LEU A 1 83 ? -1.309 7.363 5.664 1 97.19 83 LEU A CA 1
ATOM 695 C C . LEU A 1 83 ? 0.041 6.73 5.34 1 97.19 83 LEU A C 1
ATOM 697 O O . LEU A 1 83 ? 1.074 7.402 5.395 1 97.19 83 LEU A O 1
ATOM 701 N N . GLU A 1 84 ? 0.037 5.484 5.016 1 96.5 84 GLU A N 1
ATOM 702 C CA . GLU A 1 84 ? 1.264 4.785 4.648 1 96.5 84 GLU A CA 1
ATOM 703 C C . GLU A 1 84 ? 2 5.508 3.527 1 96.5 84 GLU A C 1
ATOM 705 O O . GLU A 1 84 ? 3.203 5.762 3.629 1 96.5 84 GLU A O 1
ATOM 710 N N . GLN A 1 85 ? 1.229 5.84 2.467 1 96.56 85 GLN A N 1
ATOM 711 C CA . GLN A 1 85 ? 1.834 6.504 1.316 1 96.56 85 GLN A CA 1
ATOM 712 C C . GLN A 1 85 ? 2.291 7.914 1.672 1 96.56 85 GLN A C 1
ATOM 714 O O . GLN A 1 85 ? 3.352 8.359 1.228 1 96.56 85 GLN A O 1
ATOM 719 N N . PHE A 1 86 ? 1.51 8.648 2.432 1 97.88 86 PHE A N 1
ATOM 720 C CA . PHE A 1 86 ? 1.854 9.992 2.869 1 97.88 86 PHE A CA 1
ATOM 721 C C . PHE A 1 86 ? 3.188 10 3.607 1 97.88 86 PHE A C 1
ATOM 723 O O . PHE A 1 86 ? 4.055 10.828 3.322 1 97.88 86 PHE A O 1
ATOM 730 N N . LEU A 1 87 ? 3.375 9.094 4.508 1 96.44 87 LEU A N 1
ATOM 731 C CA . LEU A 1 87 ? 4.598 9.016 5.297 1 96.44 87 LEU A CA 1
ATOM 732 C C . LEU A 1 87 ? 5.797 8.703 4.41 1 96.44 87 LEU A C 1
ATOM 734 O O . LEU A 1 87 ? 6.898 9.203 4.645 1 96.44 87 LEU A O 1
ATOM 738 N N . THR A 1 88 ? 5.566 7.898 3.406 1 95.44 88 THR A N 1
ATOM 739 C CA . THR A 1 88 ? 6.641 7.457 2.52 1 95.44 88 THR A CA 1
ATOM 740 C C . THR A 1 88 ? 7.152 8.617 1.673 1 95.44 88 THR A C 1
ATOM 742 O O . THR A 1 88 ? 8.336 8.672 1.338 1 95.44 88 THR A O 1
ATOM 745 N N . ILE A 1 89 ? 6.344 9.57 1.326 1 95.62 89 ILE A N 1
ATOM 746 C CA . ILE A 1 89 ? 6.727 10.57 0.331 1 95.62 89 ILE A CA 1
ATOM 747 C C . ILE A 1 89 ? 7.234 11.828 1.03 1 95.62 89 ILE A C 1
ATOM 749 O O . ILE A 1 89 ? 7.695 12.766 0.375 1 95.62 89 ILE A O 1
ATOM 753 N N . LEU A 1 90 ? 7.148 11.891 2.275 1 96.44 90 LEU A N 1
ATOM 754 C CA . LEU A 1 90 ? 7.672 13.039 3.014 1 96.44 90 LEU A CA 1
ATOM 755 C C . LEU A 1 90 ? 9.188 13.117 2.883 1 96.44 90 LEU A C 1
ATOM 757 O O . LEU A 1 90 ? 9.875 12.094 2.852 1 96.44 90 LEU A O 1
ATOM 761 N N . PRO A 1 91 ? 9.633 14.344 2.824 1 95 91 PRO A N 1
ATOM 762 C CA . PRO A 1 91 ? 11.086 14.484 2.879 1 95 91 PRO A CA 1
ATOM 763 C C . PRO A 1 91 ? 11.695 13.836 4.117 1 95 91 PRO A C 1
ATOM 765 O O . PRO A 1 91 ? 11.062 13.789 5.172 1 95 91 PRO A O 1
ATOM 768 N N . GLU A 1 92 ? 12.875 13.484 4.09 1 93.06 92 GLU A N 1
ATOM 769 C CA . GLU A 1 92 ? 13.531 12.586 5.043 1 93.06 92 GLU A CA 1
ATOM 770 C C . GLU A 1 92 ? 13.43 13.125 6.465 1 93.06 92 GLU A C 1
ATOM 772 O O . GLU A 1 92 ? 12.945 12.438 7.363 1 93.06 92 GLU A O 1
ATOM 777 N N . GLU A 1 93 ? 13.883 14.312 6.668 1 91.44 93 GLU A N 1
ATOM 778 C CA . GLU A 1 93 ? 13.898 14.859 8.023 1 91.44 93 GLU A CA 1
ATOM 779 C C . GLU A 1 93 ? 12.484 14.961 8.594 1 91.44 93 GLU A C 1
ATOM 781 O O . GLU A 1 93 ? 12.25 14.625 9.758 1 91.44 93 GLU A O 1
ATOM 786 N N . MET A 1 94 ? 11.609 15.453 7.738 1 94.25 94 MET A N 1
ATOM 787 C CA . MET A 1 94 ? 10.211 15.547 8.133 1 94.25 94 MET A CA 1
ATOM 788 C C . MET A 1 94 ? 9.617 14.164 8.383 1 94.25 94 MET A C 1
ATOM 790 O O . MET A 1 94 ? 8.898 13.953 9.359 1 94.25 94 MET A O 1
ATOM 794 N N . GLN A 1 95 ? 9.867 13.266 7.535 1 94.31 95 GLN A N 1
ATOM 795 C CA . GLN A 1 95 ? 9.391 11.891 7.637 1 94.31 95 GLN A CA 1
ATOM 796 C C . GLN A 1 95 ? 9.805 11.258 8.961 1 94.31 95 GLN A C 1
ATOM 798 O O . GLN A 1 95 ? 8.969 10.688 9.672 1 94.31 95 GLN A O 1
ATOM 803 N N . ASN A 1 96 ? 11.07 11.344 9.344 1 91.75 96 ASN A N 1
ATOM 804 C CA . ASN A 1 96 ? 11.578 10.797 10.594 1 91.75 96 ASN A CA 1
ATOM 805 C C . ASN A 1 96 ? 10.867 11.406 11.797 1 91.75 96 ASN A C 1
ATOM 807 O O . ASN A 1 96 ? 10.523 10.688 12.742 1 91.75 96 ASN A O 1
ATOM 811 N N . TRP A 1 97 ? 10.664 12.664 11.695 1 90.88 97 TRP A N 1
ATOM 812 C CA . TRP A 1 97 ? 9.977 13.375 12.766 1 90.88 97 TRP A CA 1
ATOM 813 C C . TRP A 1 97 ? 8.555 12.852 12.953 1 90.88 97 TRP A C 1
ATOM 815 O O . TRP A 1 97 ? 8.141 12.547 14.07 1 90.88 97 TRP A O 1
ATOM 825 N N . VAL A 1 98 ? 7.844 12.828 11.914 1 93.38 98 VAL A N 1
ATOM 826 C CA . VAL A 1 98 ? 6.449 12.398 11.953 1 93.38 98 VAL A CA 1
ATOM 827 C C . VAL A 1 98 ? 6.371 10.938 12.375 1 93.38 98 VAL A C 1
ATOM 829 O O . VAL A 1 98 ? 5.527 10.562 13.195 1 93.38 98 VAL A O 1
ATOM 832 N N . TRP A 1 99 ? 7.25 10.117 11.898 1 88.19 99 TRP A N 1
ATOM 833 C CA . TRP A 1 99 ? 7.273 8.688 12.203 1 88.19 99 TRP A CA 1
ATOM 834 C C . TRP A 1 99 ? 7.5 8.453 13.688 1 88.19 99 TRP A C 1
ATOM 836 O O . TRP A 1 99 ? 6.859 7.582 14.289 1 88.19 99 TRP A O 1
ATOM 846 N N . GLU A 1 100 ? 8.336 9.18 14.227 1 87.94 100 GLU A N 1
ATOM 847 C CA . GLU A 1 100 ? 8.648 9.023 15.648 1 87.94 100 GLU A CA 1
ATOM 848 C C . GLU A 1 100 ? 7.434 9.344 16.516 1 87.94 100 GLU A C 1
ATOM 850 O O . GLU A 1 100 ? 7.297 8.812 17.625 1 87.94 100 GLU A O 1
ATOM 855 N N . ARG A 1 101 ? 6.621 10.133 16.047 1 88.12 101 ARG A N 1
ATOM 856 C CA . ARG A 1 101 ? 5.461 10.562 16.812 1 88.12 101 ARG A CA 1
ATOM 857 C C . ARG A 1 101 ? 4.262 9.656 16.547 1 88.12 101 ARG A C 1
ATOM 859 O O . ARG A 1 101 ? 3.248 9.742 17.25 1 88.12 101 ARG A O 1
ATOM 866 N N . GLY A 1 102 ? 4.281 8.797 15.547 1 87.31 102 GLY A N 1
ATOM 867 C CA . GLY A 1 102 ? 3.385 7.664 15.359 1 87.31 102 GLY A CA 1
ATOM 868 C C . GLY A 1 102 ? 1.953 8.086 15.078 1 87.31 102 GLY A C 1
ATOM 869 O O . GLY A 1 102 ? 1.036 7.699 15.805 1 87.31 102 GLY A O 1
ATOM 870 N N . PRO A 1 103 ? 1.741 8.875 14.031 1 91.19 103 PRO A N 1
ATOM 871 C CA . PRO A 1 103 ? 0.361 9.242 13.711 1 91.19 103 PRO A CA 1
ATOM 872 C C . PRO A 1 103 ? -0.502 8.039 13.344 1 91.19 103 PRO A C 1
ATOM 874 O O . PRO A 1 103 ? -0.019 7.098 12.711 1 91.19 103 PRO A O 1
ATOM 877 N N . GLU A 1 104 ? -1.747 8.148 13.727 1 87.5 104 GLU A N 1
ATOM 878 C CA . GLU A 1 104 ? -2.668 7.043 13.469 1 87.5 104 GLU A CA 1
ATOM 879 C C . GLU A 1 104 ? -3.496 7.297 12.211 1 87.5 104 GLU A C 1
ATOM 881 O O . GLU A 1 104 ? -4.234 6.422 11.766 1 87.5 104 GLU A O 1
ATOM 886 N N . ASN A 1 105 ? -3.508 8.383 11.711 1 90.44 105 ASN A N 1
ATOM 887 C CA . ASN A 1 105 ? -4.23 8.758 10.5 1 90.44 105 ASN A CA 1
ATOM 888 C C . ASN A 1 105 ? -3.553 9.922 9.781 1 90.44 105 ASN A C 1
ATOM 890 O O . ASN A 1 105 ? -2.615 10.516 10.305 1 90.44 105 ASN A O 1
ATOM 894 N N . CYS A 1 106 ? -4.066 10.219 8.664 1 94.31 106 CYS A N 1
ATOM 895 C CA . CYS A 1 106 ? -3.43 11.227 7.828 1 94.31 106 CYS A CA 1
ATOM 896 C C . CYS A 1 106 ? -3.572 12.617 8.445 1 94.31 106 CYS A C 1
ATOM 898 O O . CYS A 1 106 ? -2.668 13.445 8.328 1 94.31 106 CYS A O 1
ATOM 900 N N . ALA A 1 107 ? -4.711 12.883 9.078 1 94.75 107 ALA A N 1
ATOM 901 C CA . ALA A 1 107 ? -4.93 14.188 9.688 1 94.75 107 ALA A CA 1
ATOM 902 C C . ALA A 1 107 ? -3.861 14.484 10.742 1 94.75 107 ALA A C 1
ATOM 904 O O . ALA A 1 107 ? -3.299 15.586 10.773 1 94.75 107 ALA A O 1
ATOM 905 N N . GLN A 1 108 ? -3.572 13.523 11.531 1 94.12 108 GLN A N 1
ATOM 906 C CA . GLN A 1 108 ? -2.531 13.664 12.539 1 94.12 108 GLN A CA 1
ATOM 907 C C . GLN A 1 108 ? -1.157 13.836 11.898 1 94.12 108 GLN A C 1
ATOM 909 O O . GLN A 1 108 ? -0.367 14.68 12.32 1 94.12 108 GLN A O 1
ATOM 914 N N . ALA A 1 109 ? -0.911 13.039 10.898 1 96.06 109 ALA A N 1
ATOM 915 C CA . ALA A 1 109 ? 0.374 13.109 10.203 1 96.06 109 ALA A CA 1
ATOM 916 C C . ALA A 1 109 ? 0.581 14.484 9.578 1 96.06 109 ALA A C 1
ATOM 918 O O . ALA A 1 109 ? 1.68 15.039 9.633 1 96.06 109 ALA A O 1
ATOM 919 N N . VAL A 1 110 ? -0.467 15 9.016 1 96.81 110 VAL A N 1
ATOM 920 C CA . VAL A 1 110 ? -0.424 16.312 8.391 1 96.81 110 VAL A CA 1
ATOM 921 C C . VAL A 1 110 ? -0.124 17.375 9.445 1 96.81 110 VAL A C 1
ATOM 923 O O . VAL A 1 110 ? 0.726 18.25 9.242 1 96.81 110 VAL A O 1
ATOM 926 N N . ALA A 1 111 ? -0.818 17.266 10.523 1 95.31 111 ALA A N 1
ATOM 927 C CA . ALA A 1 111 ? -0.614 18.234 11.602 1 95.31 111 ALA A CA 1
ATOM 928 C C . ALA A 1 111 ? 0.83 18.203 12.094 1 95.31 111 ALA A C 1
ATOM 930 O O . ALA A 1 111 ? 1.433 19.25 12.328 1 95.31 111 ALA A O 1
ATOM 931 N N . LEU A 1 112 ? 1.344 17.047 12.258 1 94.44 112 LEU A N 1
ATOM 932 C CA . LEU A 1 112 ? 2.729 16.891 12.688 1 94.44 112 LEU A CA 1
ATOM 933 C C . LEU A 1 112 ? 3.689 17.469 11.656 1 94.44 112 LEU A C 1
ATOM 935 O O . LEU A 1 112 ? 4.645 18.156 12 1 94.44 112 LEU A O 1
ATOM 939 N N . ALA A 1 113 ? 3.453 17.172 10.414 1 95.75 113 ALA A N 1
ATOM 940 C CA . ALA A 1 113 ? 4.301 17.672 9.328 1 95.75 113 ALA A CA 1
ATOM 941 C C . ALA A 1 113 ? 4.281 19.188 9.266 1 95.75 113 ALA A C 1
ATOM 943 O O . ALA A 1 113 ? 5.324 19.828 9.086 1 95.75 113 ALA A O 1
ATOM 944 N N . GLU A 1 114 ? 3.119 19.688 9.336 1 94.75 114 GLU A N 1
ATOM 945 C CA . GLU A 1 114 ? 2.99 21.141 9.32 1 94.75 114 GLU A CA 1
ATOM 946 C C . GLU A 1 114 ? 3.666 21.766 10.539 1 94.75 114 GLU A C 1
ATOM 948 O O . GLU A 1 114 ? 4.281 22.844 10.438 1 94.75 114 GLU A O 1
ATOM 953 N N . GLY A 1 115 ? 3.516 21.172 11.68 1 92.25 115 GLY A N 1
ATOM 954 C CA . GLY A 1 115 ? 4.238 21.625 12.859 1 92.25 115 GLY A CA 1
ATOM 955 C C . GLY A 1 115 ? 5.746 21.625 12.672 1 92.25 115 GLY A C 1
ATOM 956 O O . GLY A 1 115 ? 6.434 22.547 13.117 1 92.25 115 GLY A O 1
ATOM 957 N N . PHE A 1 116 ? 6.188 20.578 12.125 1 91.44 116 PHE A N 1
ATOM 958 C CA . PHE A 1 116 ? 7.609 20.469 11.82 1 91.44 116 PHE A CA 1
ATOM 959 C C . PHE A 1 116 ? 8.078 21.641 10.969 1 91.44 116 PHE A C 1
ATOM 961 O O . PHE A 1 116 ? 9.141 22.219 11.219 1 91.44 116 PHE A O 1
ATOM 968 N N . GLN A 1 117 ? 7.332 21.922 9.898 1 90.5 117 GLN A N 1
ATOM 969 C CA . GLN A 1 117 ? 7.676 23 8.977 1 90.5 117 GLN A CA 1
ATOM 970 C C . GLN A 1 117 ? 7.734 24.344 9.703 1 90.5 117 GLN A C 1
ATOM 972 O O . GLN A 1 117 ? 8.523 25.219 9.336 1 90.5 117 GLN A O 1
ATOM 977 N N . LEU A 1 118 ? 6.859 24.469 10.68 1 87.31 118 LEU A N 1
ATOM 978 C CA . LEU A 1 118 ? 6.789 25.719 11.422 1 87.31 118 LEU A CA 1
ATOM 979 C C . LEU A 1 118 ? 7.84 25.766 12.523 1 87.31 118 LEU A C 1
ATOM 981 O O . LEU A 1 118 ? 8.016 26.781 13.195 1 87.31 118 LEU A O 1
ATOM 985 N N . GLY A 1 119 ? 8.727 24.734 12.516 1 78.44 119 GLY A N 1
ATOM 986 C CA . GLY A 1 119 ? 9.727 24.672 13.562 1 78.44 119 GLY A CA 1
ATOM 987 C C . GLY A 1 119 ? 9.133 24.453 14.945 1 78.44 119 GLY A C 1
ATOM 988 O O . GLY A 1 119 ? 9.727 24.859 15.953 1 78.44 119 GLY A O 1
ATOM 989 N N . GLN A 1 120 ? 7.828 24.188 15.078 1 64.75 120 GLN A N 1
ATOM 990 C CA . GLN A 1 120 ? 7.129 23.984 16.344 1 64.75 120 GLN A CA 1
ATOM 991 C C . GLN A 1 120 ? 6.887 22.5 16.594 1 64.75 120 GLN A C 1
ATOM 993 O O . GLN A 1 120 ? 5.891 21.938 16.125 1 64.75 120 GLN A O 1
ATOM 998 N N . PRO A 1 121 ? 7.816 21.812 17.062 1 56.41 121 PRO A N 1
ATOM 999 C CA . PRO A 1 121 ? 7.66 20.359 17.25 1 56.41 121 PRO A CA 1
ATOM 1000 C C . PRO A 1 121 ? 6.395 20.016 18.031 1 56.41 121 PRO A C 1
ATOM 1002 O O . PRO A 1 121 ? 5.957 18.859 18.016 1 56.41 121 PRO A O 1
ATOM 1005 N N . GLU A 1 122 ? 5.844 20.938 18.922 1 53.59 122 GLU A N 1
ATOM 1006 C CA . GLU A 1 122 ? 4.676 20.656 19.75 1 53.59 122 GLU A CA 1
ATOM 1007 C C . GLU A 1 122 ? 3.402 20.625 18.906 1 53.59 122 GLU A C 1
ATOM 1009 O O . GLU A 1 122 ? 2.311 20.391 19.438 1 53.59 122 GLU A O 1
ATOM 1014 N N . ALA A 1 123 ? 3.363 20.969 17.828 1 49.69 123 ALA A N 1
ATOM 1015 C CA . ALA A 1 123 ? 2.238 21.203 16.922 1 49.69 123 ALA A CA 1
ATOM 1016 C C . ALA A 1 123 ? 1.325 19.984 16.844 1 49.69 123 ALA A C 1
ATOM 1018 O O . ALA A 1 123 ? 0.158 20.109 16.469 1 49.69 123 ALA A O 1
ATOM 1019 N N . GLY A 1 124 ? 1.776 18.875 16.922 1 46.94 124 GLY A N 1
ATOM 1020 C CA . GLY A 1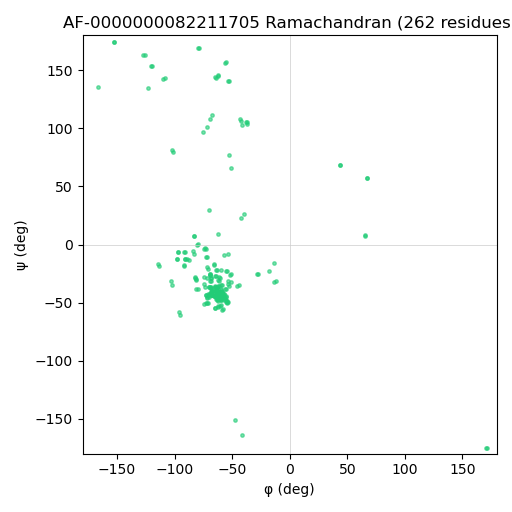 124 ? 0.893 17.719 16.953 1 46.94 124 GLY A CA 1
ATOM 1021 C C . GLY A 1 124 ? -0.14 17.797 18.062 1 46.94 124 GLY A C 1
ATOM 1022 O O . GLY A 1 124 ? -0.993 16.906 18.188 1 46.94 124 GLY A O 1
ATOM 1023 N N . LEU A 1 125 ? 0.047 18.516 19.078 1 47.16 125 LEU A N 1
ATOM 1024 C CA . LEU A 1 125 ? -0.829 18.672 20.234 1 47.16 125 LEU A CA 1
ATOM 1025 C C . LEU A 1 125 ? -2.18 19.25 19.812 1 47.16 125 LEU A C 1
ATOM 1027 O O . L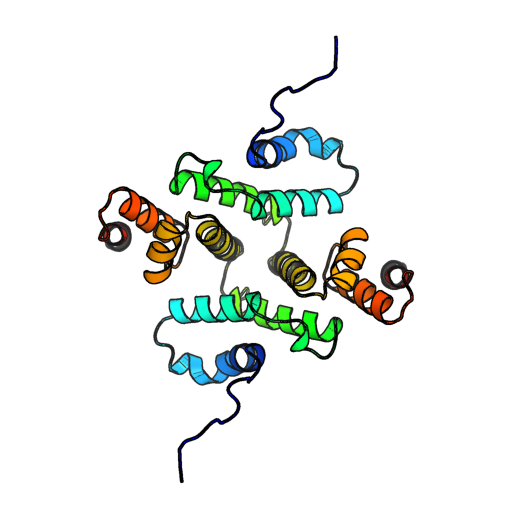EU A 1 125 ? -3.184 19.047 20.5 1 47.16 125 LEU A O 1
ATOM 1031 N N . TRP A 1 126 ? -2.25 19.938 18.875 1 43.91 126 TRP A N 1
ATOM 1032 C CA . TRP A 1 126 ? -3.5 20.625 18.578 1 43.91 126 TRP A CA 1
ATOM 1033 C C . TRP A 1 126 ? -4.605 19.625 18.25 1 43.91 126 TRP A C 1
ATOM 1035 O O . TRP A 1 126 ? -5.754 19.797 18.656 1 43.91 126 TRP A O 1
ATOM 1045 N N . GLU A 1 127 ? -4.504 18.688 17.312 1 45.59 127 GLU A N 1
ATOM 1046 C CA . GLU A 1 127 ? -5.672 17.906 16.953 1 45.59 127 GLU A CA 1
ATOM 1047 C C . GLU A 1 127 ? -6.082 16.969 18.078 1 45.59 127 GLU A C 1
ATOM 1049 O O . GLU A 1 127 ? -7.188 16.422 18.078 1 45.59 127 GLU A O 1
ATOM 1054 N N . GLN A 1 128 ? -5.391 16.5 18.938 1 42.19 128 GLN A N 1
ATOM 1055 C CA . GLN A 1 128 ? -5.895 15.875 20.156 1 42.19 128 GLN A CA 1
ATOM 1056 C C . GLN A 1 128 ? -6.812 16.828 20.922 1 42.19 128 GLN A C 1
ATOM 1058 O O . GLN A 1 128 ? -7.754 16.375 21.578 1 42.1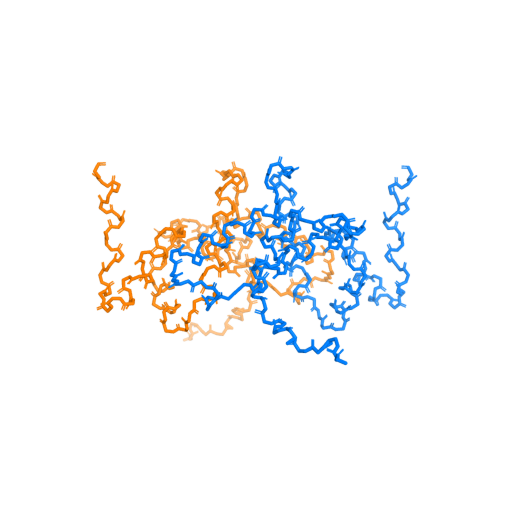9 128 GLN A O 1
ATOM 1063 N N . GLN A 1 129 ? -6.602 18.094 21.031 1 39.97 129 GLN A N 1
ATOM 1064 C CA . GLN A 1 129 ? -7.469 18.969 21.828 1 39.97 129 GLN A CA 1
ATOM 1065 C C . GLN A 1 129 ? -8.797 19.203 21.109 1 39.97 129 GLN A C 1
ATOM 1067 O O . GLN A 1 129 ? -9.812 19.484 21.75 1 39.97 129 GLN A O 1
ATOM 1072 N N . VAL A 1 130 ? -8.797 19.312 19.719 1 45.16 130 VAL A N 1
ATOM 1073 C CA . VAL A 1 130 ? -10.078 19.703 19.141 1 45.16 130 VAL A CA 1
ATOM 1074 C C . VAL A 1 130 ? -11.086 18.562 19.328 1 45.16 130 VAL A C 1
ATOM 1076 O O . VAL A 1 130 ? -12.281 18.75 19.078 1 45.16 130 VAL A O 1
ATOM 1079 N N . ARG A 1 131 ? -10.711 17.266 19.391 1 41.56 131 ARG A N 1
ATOM 1080 C CA . ARG A 1 131 ? -11.805 16.359 19.734 1 41.56 131 ARG A CA 1
ATOM 1081 C C . ARG A 1 131 ? -12.203 16.531 21.188 1 41.56 131 ARG A C 1
ATOM 1083 O O . ARG A 1 131 ? -13.148 15.891 21.656 1 41.56 131 ARG A O 1
ATOM 1090 N N . ILE A 1 132 ? -11.289 17.078 21.969 1 34.31 132 ILE A N 1
ATOM 1091 C CA . ILE A 1 132 ? -11.789 17.172 23.328 1 34.31 132 ILE A CA 1
ATOM 1092 C C . ILE A 1 132 ? -12.828 18.281 23.438 1 34.31 132 ILE A C 1
ATOM 1094 O O . ILE A 1 132 ? -13.359 18.547 24.516 1 34.31 132 ILE A O 1
ATOM 1098 N N . PHE A 1 133 ? -13.078 19.047 22.297 1 31.03 133 PHE A N 1
ATOM 1099 C CA . PHE A 1 133 ? -14.203 19.875 22.703 1 31.03 133 PHE A CA 1
ATOM 1100 C C . PHE A 1 133 ? -15.516 19.125 22.516 1 31.03 133 PHE A C 1
ATOM 1102 O O . PHE A 1 133 ? -15.641 18.297 21.609 1 31.03 133 PHE A O 1
ATOM 1109 N N . MET B 1 1 ? 9.539 21.984 -38.375 1 20.81 1 MET B N 1
ATOM 1110 C CA . MET B 1 1 ? 9.172 22.516 -37.062 1 20.81 1 MET B CA 1
ATOM 1111 C C . MET B 1 1 ? 8.812 21.375 -36.125 1 20.81 1 MET B C 1
ATOM 1113 O O . MET B 1 1 ? 7.938 20.562 -36.406 1 20.81 1 MET B O 1
ATOM 1117 N N . ASN B 1 2 ? 9.781 20.734 -35.281 1 26.44 2 ASN B N 1
ATOM 1118 C CA . ASN B 1 2 ? 10.047 19.453 -34.625 1 26.44 2 ASN B CA 1
ATOM 1119 C C . ASN B 1 2 ? 9.062 19.203 -33.5 1 26.44 2 ASN B C 1
ATOM 1121 O O . ASN B 1 2 ? 8.617 20.141 -32.844 1 26.44 2 ASN B O 1
ATOM 1125 N N . TRP B 1 3 ? 8.148 18.375 -33.531 1 32.5 3 TRP B N 1
ATOM 1126 C CA . TRP B 1 3 ? 7.09 17.953 -32.625 1 32.5 3 TRP B CA 1
ATOM 1127 C C . TRP B 1 3 ? 7.598 17.891 -31.188 1 32.5 3 TRP B C 1
ATOM 1129 O O . TRP B 1 3 ? 8.117 16.859 -30.75 1 32.5 3 TRP B O 1
ATOM 1139 N N . GLU B 1 4 ? 8.734 18.703 -30.672 1 30.09 4 GLU B N 1
ATOM 1140 C CA . GLU B 1 4 ? 9.758 18.859 -29.641 1 30.09 4 GLU B CA 1
ATOM 1141 C C . GLU B 1 4 ? 9.18 18.688 -28.234 1 30.09 4 GLU B C 1
ATOM 1143 O O . GLU B 1 4 ? 7.957 18.625 -28.078 1 30.09 4 GLU B O 1
ATOM 1148 N N . MET B 1 5 ? 9.867 19.438 -27.078 1 29.77 5 MET B N 1
ATOM 1149 C CA . MET B 1 5 ? 10.195 19.562 -25.672 1 29.77 5 MET B CA 1
ATOM 1150 C C . MET B 1 5 ? 8.969 19.984 -24.859 1 29.77 5 MET B C 1
ATOM 1152 O O . MET B 1 5 ? 8.914 21.094 -24.344 1 29.77 5 MET B O 1
ATOM 1156 N N . ILE B 1 6 ? 7.918 20.25 -25.281 1 35.09 6 ILE B N 1
ATOM 1157 C CA . ILE B 1 6 ? 6.785 20.719 -24.5 1 35.09 6 ILE B CA 1
ATOM 1158 C C . ILE B 1 6 ? 6.699 19.938 -23.188 1 35.09 6 ILE B C 1
ATOM 1160 O O . ILE B 1 6 ? 6.645 18.703 -23.188 1 35.09 6 ILE B O 1
ATOM 1164 N N . ASP B 1 7 ? 7.16 20.594 -22.031 1 33.81 7 ASP B N 1
ATOM 1165 C CA . ASP B 1 7 ? 7.734 20.188 -20.75 1 33.81 7 ASP B CA 1
ATOM 1166 C C . ASP B 1 7 ? 6.879 19.125 -20.062 1 33.81 7 ASP B C 1
ATOM 1168 O O . ASP B 1 7 ? 5.719 19.375 -19.734 1 33.81 7 ASP B O 1
ATOM 1172 N N . SER B 1 8 ? 6.656 17.938 -20.438 1 39.06 8 SER B N 1
ATOM 1173 C CA . SER B 1 8 ? 6.219 16.562 -20.172 1 39.06 8 SER B CA 1
ATOM 1174 C C . SER B 1 8 ? 6.121 16.297 -18.672 1 39.06 8 SER B C 1
ATOM 1176 O O . SER B 1 8 ? 6.055 15.133 -18.25 1 39.06 8 SER B O 1
ATOM 1178 N N . GLN B 1 9 ? 6.672 17.078 -17.875 1 38.91 9 GLN B N 1
ATOM 1179 C CA . GLN B 1 9 ? 6.645 17.203 -16.422 1 38.91 9 GLN B CA 1
ATOM 1180 C C . GLN B 1 9 ? 5.215 17.297 -15.906 1 38.91 9 GLN B C 1
ATOM 1182 O O . GLN B 1 9 ? 4.953 18 -14.93 1 38.91 9 GLN B O 1
ATOM 1187 N N . LEU B 1 10 ? 4.273 17.406 -16.672 1 43.12 10 LEU B N 1
ATOM 1188 C CA . LEU B 1 10 ? 2.939 17.438 -16.078 1 43.12 10 LEU B CA 1
ATOM 1189 C C . LEU B 1 10 ? 2.842 16.5 -14.883 1 43.12 10 LEU B C 1
ATOM 1191 O O . LEU B 1 10 ? 3.158 15.32 -14.992 1 43.12 10 LEU B O 1
ATOM 1195 N N . PRO B 1 11 ? 2.84 17.047 -13.812 1 48.38 11 PRO B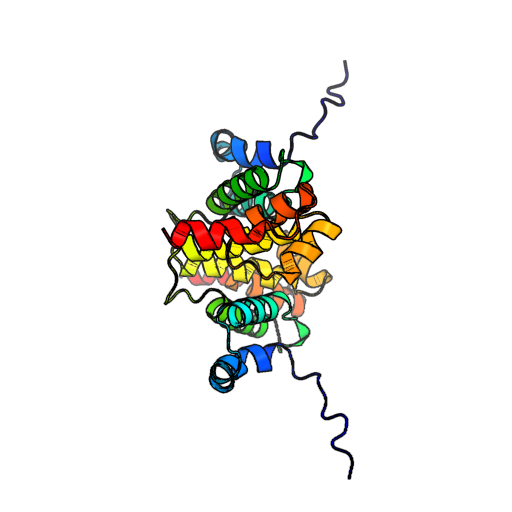 N 1
ATOM 1196 C CA . PRO B 1 11 ? 2.92 16.219 -12.602 1 48.38 11 PRO B CA 1
ATOM 1197 C C . PRO B 1 11 ? 2.039 14.977 -12.68 1 48.38 11 PRO B C 1
ATOM 1199 O O . PRO B 1 11 ? 0.961 15.008 -13.281 1 48.38 11 PRO B O 1
ATOM 1202 N N . THR B 1 12 ? 2.625 13.711 -12.875 1 53.12 12 THR B N 1
ATOM 1203 C CA . THR B 1 12 ? 1.981 12.406 -12.758 1 53.12 12 THR B CA 1
ATOM 1204 C C . THR B 1 12 ? 0.617 12.539 -12.094 1 53.12 12 THR B C 1
ATOM 1206 O O . THR B 1 12 ? -0.356 11.922 -12.531 1 53.12 12 THR B O 1
ATOM 1209 N N . LEU B 1 13 ? 0.499 13.453 -11.25 1 56.91 13 LEU B N 1
ATOM 1210 C CA . LEU B 1 13 ? -0.749 13.633 -10.523 1 56.91 13 LEU B CA 1
ATOM 1211 C C . LEU B 1 13 ? -1.848 14.156 -11.438 1 56.91 13 LEU B C 1
ATOM 1213 O O . LEU B 1 13 ? -3.006 13.75 -11.32 1 56.91 13 LEU B O 1
ATOM 1217 N N . PHE B 1 14 ? -1.451 15.18 -12.297 1 55.31 14 PHE B N 1
ATOM 1218 C CA . PHE B 1 14 ? -2.469 15.734 -13.18 1 55.31 14 PHE B CA 1
ATOM 1219 C C . PHE B 1 14 ? -3.025 14.664 -14.102 1 55.31 14 PHE B C 1
ATOM 1221 O O . PHE B 1 14 ? -4.234 14.594 -14.328 1 55.31 14 PHE B O 1
ATOM 1228 N N . ILE B 1 15 ? -2.111 14.078 -14.703 1 57.41 15 ILE B N 1
ATOM 1229 C CA . ILE B 1 15 ? -2.557 13.023 -15.609 1 57.41 15 ILE B CA 1
ATOM 1230 C C . ILE B 1 15 ? -3.371 11.992 -14.828 1 57.41 15 ILE B C 1
ATOM 1232 O O . ILE B 1 15 ? -4.398 11.508 -15.312 1 57.41 15 ILE B O 1
ATOM 1236 N N . CYS B 1 16 ? -2.947 11.609 -13.75 1 58.84 16 CYS B N 1
ATOM 1237 C CA . CYS B 1 16 ? -3.627 10.586 -12.961 1 58.84 16 CYS B CA 1
ATOM 1238 C C . CYS B 1 16 ? -4.961 11.102 -12.43 1 58.84 16 CYS B C 1
ATOM 1240 O O . CYS B 1 16 ? -5.945 10.367 -12.383 1 58.84 16 CYS B O 1
ATOM 1242 N N . ILE B 1 17 ? -4.957 12.406 -12.055 1 58.12 17 ILE B N 1
ATOM 1243 C CA . ILE B 1 17 ? -6.219 12.984 -11.602 1 58.12 17 ILE B CA 1
ATOM 1244 C C . ILE B 1 17 ? -7.133 13.227 -12.805 1 58.12 17 ILE B C 1
ATOM 1246 O O . ILE B 1 17 ? -8.32 12.891 -12.758 1 58.12 17 ILE B O 1
ATOM 1250 N N . ASN B 1 18 ? -6.555 13.938 -13.883 1 56.34 18 ASN B N 1
ATOM 1251 C CA . ASN B 1 18 ? -7.391 14.352 -15.008 1 56.34 18 ASN B CA 1
ATOM 1252 C C . ASN B 1 18 ? -7.59 13.211 -16 1 56.34 18 ASN B C 1
ATOM 1254 O O . ASN B 1 18 ? -8.492 13.266 -16.844 1 56.34 18 ASN B O 1
ATOM 1258 N N . TYR B 1 19 ? -6.75 12.43 -16.078 1 52 19 TYR B N 1
ATOM 1259 C CA . TYR B 1 19 ? -6.895 11.328 -17.016 1 52 19 TYR B CA 1
ATOM 1260 C C . TYR B 1 19 ? -8.148 10.516 -16.719 1 52 19 TYR B C 1
ATOM 1262 O O . TYR B 1 19 ? -8.781 9.984 -17.641 1 52 19 TYR B O 1
ATOM 1270 N N . GLY B 1 20 ? -8.43 10.219 -15.508 1 48.97 20 GLY B N 1
ATOM 1271 C CA . GLY B 1 20 ? -9.672 9.492 -15.273 1 48.97 20 GLY B CA 1
ATOM 1272 C C . GLY B 1 20 ? -10.852 10.078 -16.031 1 48.97 20 GLY B C 1
ATOM 1273 O O . GLY B 1 20 ? -11.734 9.336 -16.469 1 48.97 20 GLY B O 1
ATOM 1274 N N . LYS B 1 21 ? -10.969 11.328 -16.203 1 49.75 21 LYS B N 1
ATOM 1275 C CA . LYS B 1 21 ? -12.133 11.883 -16.891 1 49.75 21 LYS B CA 1
ATOM 1276 C C . LYS B 1 21 ? -11.992 11.75 -18.406 1 49.75 21 LYS B C 1
ATOM 1278 O O . LYS B 1 21 ? -12.984 11.57 -19.109 1 49.75 21 LYS B O 1
ATOM 1283 N N . VAL B 1 22 ? -10.93 11.914 -18.859 1 43.25 22 VAL B N 1
ATOM 1284 C CA . VAL B 1 22 ? -10.852 12.023 -20.312 1 43.25 22 VAL B CA 1
ATOM 1285 C C . VAL B 1 22 ? -10.492 10.664 -20.906 1 43.25 22 VAL B C 1
ATOM 1287 O O . VAL B 1 22 ? -11.109 10.219 -21.875 1 43.25 22 VAL B O 1
ATOM 1290 N N . LYS B 1 23 ? -9.445 10.086 -20.562 1 45.41 23 LYS B N 1
ATOM 1291 C CA . LYS B 1 23 ? -8.922 9.016 -21.406 1 45.41 23 LYS B CA 1
ATOM 1292 C C . LYS B 1 23 ? -9.508 7.664 -21.016 1 45.41 23 LYS B C 1
ATOM 1294 O O . LYS B 1 23 ? -9.148 6.637 -21.594 1 45.41 23 LYS B O 1
ATOM 1299 N N . ALA B 1 24 ? -10.164 7.402 -19.953 1 46.91 24 ALA B N 1
ATOM 1300 C CA . ALA B 1 24 ? -10.859 6.117 -19.875 1 46.91 24 ALA B CA 1
ATOM 1301 C C . ALA B 1 24 ? -11.258 5.629 -21.266 1 46.91 24 ALA B C 1
ATOM 1303 O O . ALA B 1 24 ? -11.305 4.422 -21.516 1 46.91 24 ALA B O 1
ATOM 1304 N N . ALA B 1 25 ? -11.398 6.539 -22.109 1 46.22 25 ALA B N 1
ATOM 1305 C CA . ALA B 1 25 ? -11.891 6.133 -23.422 1 46.22 25 ALA B CA 1
ATOM 1306 C C . ALA B 1 25 ? -10.805 5.418 -24.219 1 46.22 25 AL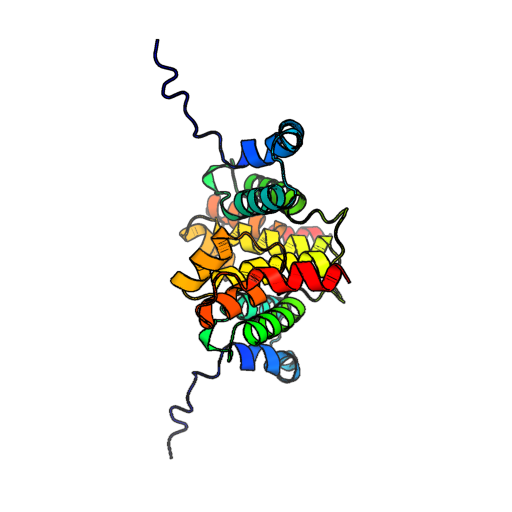A B C 1
ATOM 1308 O O . ALA B 1 25 ? -11.102 4.562 -25.062 1 46.22 25 ALA B O 1
ATOM 1309 N N . ILE B 1 26 ? -9.648 5.77 -23.906 1 48.19 26 ILE B N 1
ATOM 1310 C CA . ILE B 1 26 ? -8.656 5.262 -24.844 1 48.19 26 ILE B CA 1
ATOM 1311 C C . ILE B 1 26 ? -7.934 4.062 -24.25 1 48.19 26 ILE B C 1
ATOM 1313 O O . ILE B 1 26 ? -7.316 3.273 -24.969 1 48.19 26 ILE B O 1
ATOM 1317 N N . LEU B 1 27 ? -7.707 4.031 -23.031 1 51.31 27 LEU B N 1
ATOM 1318 C CA . LEU B 1 27 ? -6.922 2.895 -22.562 1 51.31 27 LEU B CA 1
ATOM 1319 C C . LEU B 1 27 ? -7.742 1.61 -22.609 1 51.31 27 LEU B C 1
ATOM 1321 O O . LEU B 1 27 ? -8.836 1.541 -22.047 1 51.31 27 LEU B O 1
ATOM 1325 N N . GLN B 1 28 ? -7.543 0.778 -23.609 1 52.22 28 GLN B N 1
ATOM 1326 C CA . GLN B 1 28 ? -8.258 -0.407 -24.078 1 52.22 28 GLN B CA 1
ATOM 1327 C C . GLN B 1 28 ? -8.094 -1.564 -23.094 1 52.22 28 GLN B C 1
ATOM 1329 O O . GLN B 1 28 ? -8.688 -2.627 -23.266 1 52.22 28 GLN B O 1
ATOM 1334 N N . GLY B 1 29 ? -7.91 -1.38 -21.75 1 61.31 29 GLY B N 1
ATOM 1335 C CA . GLY B 1 29 ? -8.172 -2.479 -20.828 1 61.31 29 GLY B CA 1
ATOM 1336 C C . GLY B 1 29 ? -8.242 -2.043 -19.375 1 61.31 29 GLY B C 1
ATOM 1337 O O . GLY B 1 29 ? -7.625 -1.05 -19 1 61.31 29 GLY B O 1
ATOM 1338 N N . GLU B 1 30 ? -9.195 -2.551 -18.766 1 66.88 30 GLU B N 1
ATOM 1339 C CA . GLU B 1 30 ? -9.453 -2.244 -17.359 1 66.88 30 GLU B CA 1
ATOM 1340 C C . GLU B 1 30 ? -8.219 -2.486 -16.5 1 66.88 30 GLU B C 1
ATOM 1342 O O . GLU B 1 30 ? -7.922 -1.705 -15.594 1 66.88 30 GLU B O 1
ATOM 1347 N N . ASP B 1 31 ? -7.465 -3.455 -16.953 1 65.81 31 ASP B N 1
ATOM 1348 C CA . ASP B 1 31 ? -6.289 -3.828 -16.188 1 65.81 31 ASP B CA 1
ATOM 1349 C C . ASP B 1 31 ? -5.199 -2.764 -16.281 1 65.81 31 ASP B C 1
ATOM 1351 O O . ASP B 1 31 ? -4.555 -2.424 -15.289 1 65.81 31 ASP B O 1
ATOM 1355 N N . THR B 1 32 ? -5.027 -2.371 -17.516 1 70 32 THR B N 1
ATOM 1356 C CA . THR B 1 32 ? -4.027 -1.34 -17.75 1 70 32 THR B CA 1
ATOM 1357 C C . THR B 1 32 ? -4.391 -0.051 -17.031 1 70 32 THR B C 1
ATOM 1359 O O . THR B 1 32 ? -3.514 0.638 -16.5 1 70 32 THR B O 1
ATOM 1362 N N . ARG B 1 33 ? -5.629 -0.008 -16.984 1 76.44 33 ARG B N 1
ATOM 1363 C CA . ARG B 1 33 ? -6.125 1.196 -16.312 1 76.44 33 ARG B CA 1
ATOM 1364 C C . ARG B 1 33 ? -5.895 1.133 -14.812 1 76.44 33 ARG B C 1
ATOM 1366 O O . ARG B 1 33 ? -5.469 2.115 -14.203 1 76.44 33 ARG B O 1
ATOM 1373 N N . LEU B 1 34 ? -6.16 -0.012 -14.211 1 84 34 LEU B N 1
ATOM 1374 C CA . LEU B 1 34 ? -5.992 -0.197 -12.773 1 84 34 LEU B CA 1
ATOM 1375 C C . LEU B 1 34 ? -4.535 -0.026 -12.367 1 84 34 LEU B C 1
ATOM 1377 O O . LEU B 1 34 ? -4.234 0.638 -11.375 1 84 34 LEU B O 1
ATOM 1381 N N . GLU B 1 35 ? -3.695 -0.536 -13.141 1 85.94 35 GLU B N 1
ATOM 1382 C CA . GLU B 1 35 ? -2.268 -0.435 -12.852 1 85.94 35 GLU B CA 1
ATOM 1383 C C . GLU B 1 35 ? -1.785 1.009 -12.961 1 85.94 35 GLU B C 1
ATOM 1385 O O . GLU B 1 35 ? -0.953 1.449 -12.164 1 85.94 35 GLU B O 1
ATOM 1390 N N . MET B 1 36 ? -2.256 1.606 -13.992 1 85.44 36 MET B N 1
ATOM 1391 C CA . MET B 1 36 ? -1.882 3.01 -14.141 1 85.44 36 MET B CA 1
ATOM 1392 C C . MET B 1 36 ? -2.334 3.822 -12.93 1 85.44 36 MET B C 1
ATOM 1394 O O . MET B 1 36 ? -1.58 4.652 -12.422 1 85.44 36 MET B O 1
ATOM 1398 N N . ARG B 1 37 ? -3.535 3.588 -12.469 1 89.88 37 ARG B N 1
ATOM 1399 C CA . ARG B 1 37 ? -4.059 4.281 -11.297 1 89.88 37 ARG B CA 1
ATOM 1400 C C . ARG B 1 37 ? -3.234 3.963 -10.062 1 89.88 37 ARG B C 1
ATOM 1402 O O . ARG B 1 37 ? -2.918 4.855 -9.273 1 89.88 37 ARG B O 1
ATOM 1409 N N . ARG B 1 38 ? -2.855 2.74 -9.922 1 92.06 38 ARG B N 1
ATOM 1410 C CA . ARG B 1 38 ? -1.99 2.314 -8.828 1 92.06 38 ARG B CA 1
ATOM 1411 C C . ARG B 1 38 ? -0.649 3.041 -8.875 1 92.06 38 ARG B C 1
ATOM 1413 O O . ARG B 1 38 ? -0.183 3.559 -7.859 1 92.06 38 ARG B O 1
ATOM 1420 N N . ARG B 1 39 ? -0.112 3.082 -10 1 88.56 39 ARG B N 1
ATOM 1421 C CA . ARG B 1 39 ? 1.182 3.729 -10.188 1 88.56 39 ARG B CA 1
ATOM 1422 C C . ARG B 1 39 ? 1.106 5.215 -9.844 1 88.56 39 ARG B C 1
ATOM 1424 O O . ARG B 1 39 ? 2.025 5.762 -9.227 1 88.56 39 ARG B O 1
ATOM 1431 N N . CYS B 1 40 ? 0.061 5.82 -10.273 1 89.44 40 CYS B N 1
ATOM 1432 C CA . CYS B 1 40 ? -0.129 7.234 -9.969 1 89.44 40 CYS B CA 1
ATOM 1433 C C . CYS B 1 40 ? -0.162 7.465 -8.461 1 89.44 40 CYS B C 1
ATOM 1435 O O . CYS B 1 40 ? 0.436 8.422 -7.965 1 89.44 40 CYS B O 1
ATOM 1437 N N . PHE B 1 41 ? -0.822 6.598 -7.785 1 94.12 41 PHE B N 1
ATOM 1438 C CA . PHE B 1 41 ? -0.921 6.707 -6.336 1 94.12 41 PHE B CA 1
ATOM 1439 C C . PHE B 1 41 ? 0.435 6.477 -5.68 1 94.12 41 PHE B C 1
ATOM 1441 O O . PHE B 1 41 ? 0.865 7.262 -4.832 1 94.12 41 PHE B O 1
ATOM 1448 N N . ARG B 1 42 ? 1.131 5.488 -6.148 1 94.12 42 ARG B N 1
ATOM 1449 C CA . ARG B 1 42 ? 2.375 5.082 -5.504 1 94.12 42 ARG B CA 1
ATOM 1450 C C . ARG B 1 42 ? 3.533 5.977 -5.938 1 94.12 42 ARG B C 1
ATOM 1452 O O . ARG B 1 42 ? 4.488 6.176 -5.184 1 94.12 42 ARG B O 1
ATOM 1459 N N . GLN B 1 43 ? 3.504 6.484 -7.078 1 91.94 43 GLN B N 1
ATOM 1460 C CA . GLN B 1 43 ? 4.605 7.285 -7.602 1 91.94 43 GLN B CA 1
ATOM 1461 C C . GLN B 1 43 ? 4.406 8.766 -7.293 1 91.94 43 GLN B C 1
ATOM 1463 O O . GLN B 1 43 ? 5.281 9.586 -7.57 1 91.94 43 GLN B O 1
ATOM 1468 N N . PHE B 1 44 ? 3.316 9.125 -6.77 1 92.94 44 PHE B N 1
ATOM 1469 C CA . PHE B 1 44 ? 3.074 10.5 -6.355 1 92.94 44 PHE B CA 1
ATOM 1470 C C . PHE B 1 44 ? 4.184 10.992 -5.434 1 92.94 44 PHE B C 1
ATOM 1472 O O . PHE B 1 44 ? 4.629 10.258 -4.547 1 92.94 44 PHE B O 1
ATOM 1479 N N . ARG B 1 45 ? 4.598 12.273 -5.605 1 92.69 45 ARG B N 1
ATOM 1480 C CA . ARG B 1 45 ? 5.684 12.844 -4.816 1 92.69 45 ARG B CA 1
ATOM 1481 C C . ARG B 1 45 ? 5.203 14.062 -4.027 1 92.69 45 ARG B C 1
ATOM 1483 O O . ARG B 1 45 ? 4.309 14.781 -4.473 1 92.69 45 ARG B O 1
ATOM 1490 N N . TYR B 1 46 ? 5.898 14.227 -3.006 1 94 46 TYR B N 1
ATOM 1491 C CA . TYR B 1 46 ? 5.547 15.328 -2.123 1 94 46 TYR B CA 1
ATOM 1492 C C . TYR B 1 46 ? 5.668 16.672 -2.846 1 94 46 TYR B C 1
ATOM 1494 O O . TYR B 1 46 ? 4.859 17.562 -2.635 1 94 46 TYR B O 1
ATOM 1502 N N . GLN B 1 47 ? 6.617 16.75 -3.68 1 90.94 47 GLN B N 1
ATOM 1503 C CA . GLN B 1 47 ? 6.91 18 -4.379 1 90.94 47 GLN B CA 1
ATOM 1504 C C . GLN B 1 47 ? 5.77 18.375 -5.32 1 90.94 47 GLN B C 1
ATOM 1506 O O . GLN B 1 47 ? 5.688 19.516 -5.77 1 90.94 47 GLN B O 1
ATOM 1511 N N . GLU B 1 48 ? 4.926 17.5 -5.656 1 90.44 48 GLU B N 1
ATOM 1512 C CA . GLU B 1 48 ? 3.82 17.734 -6.578 1 90.44 48 GLU B CA 1
ATOM 1513 C C . GLU B 1 48 ? 2.658 18.438 -5.879 1 90.44 48 GLU B C 1
ATOM 1515 O O . GLU B 1 48 ? 1.638 18.734 -6.5 1 90.44 48 GLU B O 1
ATOM 1520 N N . ALA B 1 49 ? 2.807 18.719 -4.625 1 91.38 49 ALA B N 1
ATOM 1521 C CA . ALA B 1 49 ? 1.799 19.422 -3.83 1 91.38 49 ALA B CA 1
ATOM 1522 C C . ALA B 1 49 ? 2.398 20.625 -3.125 1 91.38 49 ALA B C 1
ATOM 1524 O O . ALA B 1 49 ? 3.605 20.688 -2.885 1 91.38 49 ALA B O 1
ATOM 1525 N N . GLU B 1 50 ? 1.611 21.531 -2.666 1 92.12 50 GLU B N 1
ATOM 1526 C CA . GLU B 1 50 ? 2.061 22.781 -2.045 1 92.12 50 GLU B CA 1
ATOM 1527 C C . GLU B 1 50 ? 2.4 22.562 -0.573 1 92.12 50 GLU B C 1
ATOM 1529 O O . GLU B 1 50 ? 3.014 23.438 0.057 1 92.12 50 GLU B O 1
ATOM 1534 N N . GLY B 1 51 ? 2.107 21.406 -0.059 1 93.81 51 GLY B N 1
ATOM 1535 C CA . GLY B 1 51 ? 2.334 21.109 1.346 1 93.81 51 GLY B CA 1
ATOM 1536 C C . GLY B 1 51 ? 1.734 19.781 1.78 1 93.81 51 GLY B C 1
ATOM 1537 O O . GLY B 1 51 ? 1.158 19.062 0.965 1 93.81 51 GLY B O 1
ATOM 1538 N N . PRO B 1 52 ? 1.864 19.594 3.072 1 96.19 52 PRO B N 1
ATOM 1539 C CA . PRO B 1 52 ? 1.41 18.297 3.588 1 96.19 52 PRO B CA 1
ATOM 1540 C C . PRO B 1 52 ? -0.095 18.094 3.434 1 96.19 52 PRO B C 1
ATOM 1542 O O . PRO B 1 52 ? -0.542 17 3.07 1 96.19 52 PRO B O 1
ATOM 1545 N N . ARG B 1 53 ? -0.868 19.094 3.742 1 96.19 53 ARG B N 1
ATOM 1546 C CA . ARG B 1 53 ? -2.322 18.984 3.666 1 96.19 53 ARG B CA 1
ATOM 1547 C C . ARG B 1 53 ? -2.775 18.719 2.238 1 96.19 53 ARG B C 1
ATOM 1549 O O . ARG B 1 53 ? -3.623 17.844 2.008 1 96.19 53 ARG B O 1
ATOM 1556 N N . GLU B 1 54 ? -2.205 19.422 1.332 1 95.31 54 GLU B N 1
ATOM 1557 C CA . GLU B 1 54 ? -2.551 19.203 -0.069 1 95.31 54 GLU B CA 1
ATOM 1558 C C . GLU B 1 54 ? -2.047 17.844 -0.555 1 95.31 54 GLU B C 1
ATOM 1560 O O . GLU B 1 54 ? -2.719 17.172 -1.339 1 95.31 54 GLU B O 1
ATOM 1565 N N . ALA B 1 55 ? -0.851 17.516 -0.161 1 95.62 55 ALA B N 1
ATOM 1566 C CA . ALA B 1 55 ? -0.312 16.219 -0.525 1 95.62 55 ALA B CA 1
ATOM 1567 C C . ALA B 1 55 ? -1.249 15.094 -0.082 1 95.62 55 ALA B C 1
ATOM 1569 O O . ALA B 1 55 ? -1.554 14.188 -0.861 1 95.62 55 ALA B O 1
ATOM 1570 N N . CYS B 1 56 ? -1.721 15.211 1.138 1 96.62 56 CYS B N 1
ATOM 1571 C CA . CYS B 1 56 ? -2.639 14.203 1.657 1 96.62 56 CYS B CA 1
ATOM 1572 C C . CYS B 1 56 ? -3.938 14.188 0.86 1 96.62 56 CYS B C 1
ATOM 1574 O O . CYS B 1 56 ? -4.492 13.117 0.59 1 96.62 56 CYS B O 1
ATOM 1576 N N . SER B 1 57 ? -4.395 15.266 0.525 1 95.06 57 SER B N 1
ATOM 1577 C CA . SER B 1 57 ? -5.613 15.375 -0.268 1 95.06 57 SER B CA 1
ATOM 1578 C C . SER B 1 57 ? -5.445 14.719 -1.636 1 95.06 57 SER B C 1
ATOM 1580 O O . SER B 1 57 ? -6.32 13.984 -2.09 1 95.06 57 SER B O 1
ATOM 1582 N N . HIS B 1 58 ? -4.332 14.953 -2.262 1 93.62 58 HIS B N 1
ATOM 1583 C CA . HIS B 1 58 ? -4.051 14.336 -3.553 1 93.62 58 HIS B CA 1
ATOM 1584 C C . HIS B 1 58 ? -3.949 12.82 -3.424 1 93.62 58 HIS B C 1
ATOM 1586 O O . HIS B 1 58 ? -4.48 12.086 -4.262 1 93.62 58 HIS B O 1
ATOM 1592 N N . LEU B 1 59 ? -3.334 12.422 -2.418 1 96.06 59 LEU B N 1
ATOM 1593 C CA . LEU B 1 59 ? -3.211 10.984 -2.193 1 96.06 59 LEU B CA 1
ATOM 1594 C C . LEU B 1 59 ? -4.578 10.344 -1.99 1 96.06 59 LEU B C 1
ATOM 1596 O O . LEU B 1 59 ? -4.828 9.234 -2.463 1 96.06 59 LEU B O 1
ATOM 1600 N N . ARG B 1 60 ? -5.461 11.008 -1.327 1 95.62 60 ARG B N 1
ATOM 1601 C CA . ARG B 1 60 ? -6.816 10.5 -1.122 1 95.62 60 ARG B CA 1
ATOM 1602 C C . ARG B 1 60 ? -7.543 10.32 -2.451 1 95.62 60 ARG B C 1
ATOM 1604 O O . ARG B 1 60 ? -8.172 9.289 -2.686 1 95.62 60 ARG B O 1
ATOM 1611 N N . GLU B 1 61 ? -7.418 11.289 -3.242 1 93.75 61 GLU B N 1
ATOM 1612 C CA . GLU B 1 61 ? -8.047 11.211 -4.555 1 93.75 61 GLU B CA 1
ATOM 1613 C C . GLU B 1 61 ? -7.469 10.07 -5.387 1 93.75 61 GLU B C 1
ATOM 1615 O O . GLU B 1 61 ? -8.211 9.289 -5.977 1 93.75 61 GLU B O 1
ATOM 1620 N N . LEU B 1 62 ? -6.18 10.039 -5.402 1 93.56 62 LEU B N 1
ATOM 1621 C CA . LEU B 1 62 ? -5.5 9.008 -6.18 1 93.56 62 LEU B CA 1
ATOM 1622 C C . LEU B 1 62 ? -5.832 7.621 -5.648 1 93.56 62 LEU B C 1
ATOM 1624 O O . LEU B 1 62 ? -6.047 6.688 -6.422 1 93.56 62 LEU B O 1
ATOM 1628 N N . CYS B 1 63 ? -5.816 7.488 -4.324 1 95.19 63 CYS B N 1
ATOM 1629 C CA . CYS B 1 63 ? -6.164 6.215 -3.707 1 95.19 63 CYS B CA 1
ATOM 1630 C C . CYS B 1 63 ? -7.578 5.789 -4.086 1 95.19 63 CYS B C 1
ATOM 1632 O O . CYS B 1 63 ? -7.812 4.625 -4.418 1 95.19 63 CYS B O 1
ATOM 1634 N N . HIS B 1 64 ? -8.469 6.676 -4.055 1 94.19 64 HIS B N 1
ATOM 1635 C CA . HIS B 1 64 ? -9.859 6.402 -4.414 1 94.19 64 HIS B CA 1
ATOM 1636 C C . HIS B 1 64 ? -9.969 5.945 -5.863 1 94.19 64 HIS B C 1
ATOM 1638 O O . HIS B 1 64 ? -10.766 5.059 -6.18 1 94.19 64 HIS B O 1
ATOM 1644 N N . ARG B 1 65 ? -9.266 6.543 -6.691 1 90.5 65 ARG B N 1
ATOM 1645 C CA . ARG B 1 65 ? -9.305 6.188 -8.109 1 90.5 65 ARG B CA 1
ATOM 1646 C C . ARG B 1 65 ? -8.703 4.805 -8.336 1 90.5 65 ARG B C 1
ATOM 1648 O O . ARG B 1 65 ? -9.164 4.059 -9.203 1 90.5 65 ARG B O 1
ATOM 1655 N N . TRP B 1 66 ? -7.711 4.523 -7.59 1 92.56 66 TRP B N 1
ATOM 1656 C CA . TRP B 1 66 ? -7.043 3.232 -7.707 1 92.56 66 TRP B CA 1
ATOM 1657 C C . TRP B 1 66 ? -7.914 2.113 -7.152 1 92.56 66 TRP B C 1
ATOM 1659 O O . TRP B 1 66 ? -8.203 1.138 -7.848 1 92.56 66 TRP B O 1
ATOM 1669 N N . LEU B 1 67 ? -8.445 2.266 -5.941 1 94.56 67 LEU B N 1
ATOM 1670 C CA . LEU B 1 67 ? -9.125 1.174 -5.246 1 94.56 67 LEU B CA 1
ATOM 1671 C C . LEU B 1 67 ? -10.617 1.191 -5.531 1 94.56 67 LEU B C 1
ATOM 1673 O O . LEU B 1 67 ? -11.312 0.197 -5.297 1 94.56 67 LEU B O 1
ATOM 1677 N N . GLU B 1 68 ? -11.102 2.258 -5.973 1 91.62 68 GLU B N 1
ATOM 1678 C CA . GLU B 1 68 ? -12.508 2.414 -6.344 1 91.62 68 GLU B CA 1
ATOM 1679 C C . GLU B 1 68 ? -13.422 1.773 -5.309 1 91.62 68 GLU B C 1
ATOM 1681 O O . GLU B 1 68 ? -14.203 0.877 -5.633 1 91.62 68 GLU B O 1
ATOM 1686 N N . PRO B 1 69 ? -13.469 2.361 -4.113 1 94.75 69 PRO B N 1
ATOM 1687 C CA . PRO B 1 69 ? -14.266 1.766 -3.043 1 94.75 69 PRO B CA 1
ATOM 1688 C C . PRO B 1 69 ? -15.758 1.741 -3.369 1 94.75 69 PRO B C 1
ATOM 1690 O O . PRO B 1 69 ? -16.516 0.953 -2.785 1 94.75 69 PRO B O 1
ATOM 1693 N N . GLN B 1 70 ? -16.234 2.545 -4.238 1 93.38 70 GLN B N 1
ATOM 1694 C CA . GLN B 1 70 ? -17.641 2.549 -4.625 1 93.38 70 GLN B CA 1
ATOM 1695 C C . GLN B 1 70 ? -18 1.289 -5.402 1 93.38 70 GLN B C 1
ATOM 1697 O O . GLN B 1 70 ? -19.156 0.856 -5.395 1 93.38 70 GLN B O 1
ATOM 1702 N N . SER B 1 71 ? -17.062 0.683 -6.051 1 93.25 71 SER B N 1
ATOM 1703 C CA . SER B 1 71 ? -17.328 -0.455 -6.922 1 93.25 71 SER B CA 1
ATOM 1704 C C . SER B 1 71 ? -16.703 -1.732 -6.375 1 93.25 71 SER B C 1
ATOM 1706 O O . SER B 1 71 ? -17.109 -2.838 -6.742 1 93.25 71 SER B O 1
ATOM 1708 N N . HIS B 1 72 ? -15.766 -1.615 -5.5 1 94.38 72 HIS B N 1
ATOM 1709 C CA . HIS B 1 72 ? -15.07 -2.777 -4.969 1 94.38 72 HIS B CA 1
ATOM 1710 C C . HIS B 1 72 ? -15.469 -3.045 -3.52 1 94.38 72 HIS B C 1
ATOM 1712 O O . HIS B 1 72 ? -15.695 -2.107 -2.75 1 94.38 72 HIS B O 1
ATOM 1718 N N . THR B 1 73 ? -15.547 -4.375 -3.238 1 95.25 73 THR B N 1
ATOM 1719 C CA . THR B 1 73 ? -15.781 -4.754 -1.849 1 95.25 73 THR B CA 1
ATOM 1720 C C . THR B 1 73 ? -14.484 -4.684 -1.047 1 95.25 73 THR B C 1
ATOM 1722 O O . THR B 1 73 ? -13.406 -4.473 -1.613 1 95.25 73 THR B O 1
ATOM 1725 N N . LYS B 1 74 ? -14.586 -4.781 0.205 1 96.56 74 LYS B N 1
ATOM 1726 C CA . LYS B 1 74 ? -13.398 -4.746 1.057 1 96.56 74 LYS B CA 1
ATOM 1727 C C . LYS B 1 74 ? -12.406 -5.84 0.663 1 96.56 74 LYS B C 1
ATOM 1729 O O . LYS B 1 74 ? -11.203 -5.59 0.58 1 96.56 74 LYS B O 1
ATOM 1734 N N . GLU B 1 75 ? -13.031 -7.02 0.404 1 95.25 75 GLU B N 1
ATOM 1735 C CA . GLU B 1 75 ? -12.18 -8.148 0.036 1 95.25 75 GLU B CA 1
ATOM 1736 C C . GLU B 1 75 ? -11.469 -7.895 -1.287 1 95.25 75 GLU B C 1
ATOM 1738 O O . GLU B 1 75 ? -10.312 -8.289 -1.46 1 95.25 75 GLU B O 1
ATOM 1743 N N . GLN B 1 76 ? -12.07 -7.289 -2.164 1 94.56 76 GLN B N 1
ATOM 1744 C CA . GLN B 1 76 ? -11.484 -6.949 -3.455 1 94.56 76 GLN B CA 1
ATOM 1745 C C . GLN B 1 76 ? -10.375 -5.914 -3.297 1 94.56 76 GLN B C 1
ATOM 1747 O O . GLN B 1 76 ? -9.359 -5.973 -3.994 1 94.56 76 GLN B O 1
ATOM 1752 N N . ILE B 1 77 ? -10.586 -4.953 -2.436 1 96.81 77 ILE B N 1
ATOM 1753 C CA . ILE B 1 77 ? -9.555 -3.957 -2.148 1 96.81 77 ILE B CA 1
ATOM 1754 C C . ILE B 1 77 ? -8.328 -4.641 -1.555 1 96.81 77 ILE B C 1
ATOM 1756 O O . ILE B 1 77 ? -7.195 -4.352 -1.956 1 96.81 77 ILE B O 1
ATOM 1760 N N . LEU B 1 78 ? -8.555 -5.57 -0.618 1 97.25 78 LEU B N 1
ATOM 1761 C CA . LEU B 1 78 ? -7.457 -6.32 -0.021 1 97.25 78 LEU B CA 1
ATOM 1762 C C . LEU B 1 78 ? -6.68 -7.086 -1.086 1 97.25 78 LEU B C 1
ATOM 1764 O O . LEU B 1 78 ? -5.445 -7.117 -1.061 1 97.25 78 LEU B O 1
ATOM 1768 N N . GLU B 1 79 ? -7.402 -7.66 -2.01 1 96.69 79 GLU B N 1
ATOM 1769 C CA . GLU B 1 79 ? -6.777 -8.43 -3.08 1 96.69 79 GLU B CA 1
ATOM 1770 C C . GLU B 1 79 ? -5.82 -7.562 -3.895 1 96.69 79 GLU B C 1
ATOM 1772 O O . GLU B 1 79 ? -4.746 -8.023 -4.293 1 96.69 79 GLU B O 1
ATOM 1777 N N . LEU B 1 80 ? -6.223 -6.344 -4.121 1 95.62 80 LEU B N 1
ATOM 1778 C CA . LEU B 1 80 ? -5.371 -5.422 -4.867 1 95.62 80 LEU B CA 1
ATOM 1779 C C . LEU B 1 80 ? -4.09 -5.121 -4.094 1 95.62 80 LEU B C 1
ATOM 1781 O O . LEU B 1 80 ? -3.008 -5.059 -4.68 1 95.62 80 LEU B O 1
ATOM 1785 N N . LEU B 1 81 ? -4.195 -4.969 -2.803 1 97.19 81 LEU B N 1
ATOM 1786 C CA . LEU B 1 81 ? -3.035 -4.691 -1.964 1 97.19 81 LEU B CA 1
ATOM 1787 C C . LEU B 1 81 ? -2.135 -5.918 -1.863 1 97.19 81 LEU B C 1
ATOM 1789 O O . LEU B 1 81 ? -0.907 -5.797 -1.876 1 97.19 81 LEU B O 1
ATOM 1793 N N . ILE B 1 82 ? -2.713 -7.039 -1.696 1 97.62 82 ILE B N 1
ATOM 1794 C CA . ILE B 1 82 ? -1.974 -8.297 -1.627 1 97.62 82 ILE B CA 1
ATOM 1795 C C . ILE B 1 82 ? -1.201 -8.508 -2.926 1 97.62 82 ILE B C 1
ATOM 1797 O O . ILE B 1 82 ? -0.014 -8.844 -2.902 1 97.62 82 ILE B O 1
ATOM 1801 N N . LEU B 1 83 ? -1.892 -8.258 -4.051 1 97.25 83 LEU B N 1
ATOM 1802 C CA . LEU B 1 83 ? -1.238 -8.383 -5.348 1 97.25 83 LEU B CA 1
ATOM 1803 C C . LEU B 1 83 ? -0.046 -7.441 -5.449 1 97.25 83 LEU B C 1
ATOM 1805 O O . LEU B 1 83 ? 1.041 -7.848 -5.863 1 97.25 83 LEU B O 1
ATOM 1809 N N . GLU B 1 84 ? -0.243 -6.215 -5.082 1 96.5 84 GLU B N 1
ATOM 1810 C CA . GLU B 1 84 ? 0.834 -5.23 -5.105 1 96.5 84 GLU B CA 1
ATOM 1811 C C . GLU B 1 84 ? 2.045 -5.715 -4.316 1 96.5 84 GLU B C 1
ATOM 1813 O O . GLU B 1 84 ? 3.172 -5.68 -4.812 1 96.5 84 GLU B O 1
ATOM 1818 N N . GLN B 1 85 ? 1.776 -6.188 -3.074 1 96.5 85 GLN B N 1
ATOM 1819 C CA . GLN B 1 85 ? 2.861 -6.645 -2.215 1 96.5 85 GLN B CA 1
ATOM 1820 C C . GLN B 1 85 ? 3.496 -7.922 -2.76 1 96.5 85 GLN B C 1
ATOM 1822 O O . GLN B 1 85 ? 4.715 -8.086 -2.705 1 96.5 85 GLN B O 1
ATOM 1827 N N . PHE B 1 86 ? 2.697 -8.836 -3.26 1 97.81 86 PHE B N 1
ATOM 1828 C CA . PHE B 1 86 ? 3.188 -10.086 -3.844 1 97.81 86 PHE B CA 1
ATOM 1829 C C . PHE B 1 86 ? 4.172 -9.797 -4.973 1 97.81 86 PHE B C 1
ATOM 1831 O O . PHE B 1 86 ? 5.258 -10.383 -5.02 1 97.81 86 PHE B O 1
ATOM 1838 N N . LEU B 1 87 ? 3.838 -8.922 -5.848 1 96.44 87 LEU B N 1
ATOM 1839 C CA . LEU B 1 87 ? 4.684 -8.578 -6.988 1 96.44 87 LEU B CA 1
ATOM 1840 C C . LEU B 1 87 ? 6 -7.961 -6.52 1 96.44 87 LEU B C 1
ATOM 1842 O O . LEU B 1 87 ? 7.051 -8.203 -7.117 1 96.44 87 LEU B O 1
ATOM 1846 N N . THR B 1 88 ? 5.922 -7.188 -5.465 1 95.38 88 THR B N 1
ATOM 1847 C CA . THR B 1 88 ? 7.086 -6.473 -4.953 1 95.38 88 THR B CA 1
ATOM 1848 C C . THR B 1 88 ? 8.102 -7.449 -4.371 1 95.38 88 THR B C 1
ATOM 1850 O O . THR B 1 88 ? 9.312 -7.211 -4.438 1 95.38 88 THR B O 1
ATOM 1853 N N . ILE B 1 89 ? 7.703 -8.555 -3.816 1 95.62 89 ILE B N 1
ATOM 1854 C CA . ILE B 1 89 ? 8.609 -9.398 -3.043 1 95.62 89 ILE B CA 1
ATOM 1855 C C . ILE B 1 89 ? 9.141 -10.523 -3.926 1 95.62 89 ILE B C 1
ATOM 1857 O O . ILE B 1 89 ? 10 -11.305 -3.498 1 95.62 89 ILE B O 1
ATOM 1861 N N . LEU B 1 90 ? 8.672 -10.664 -5.082 1 96.5 90 LEU B N 1
ATOM 1862 C CA . LEU B 1 90 ? 9.18 -11.672 -6 1 96.5 90 LEU B CA 1
ATOM 1863 C C . LEU B 1 90 ? 10.633 -11.391 -6.367 1 96.5 90 LEU B C 1
ATOM 1865 O O . LEU B 1 90 ? 11.031 -10.234 -6.508 1 96.5 90 LEU B O 1
ATOM 1869 N N . PRO B 1 91 ? 11.344 -12.469 -6.5 1 94.94 91 PRO B N 1
ATOM 1870 C CA . PRO B 1 91 ? 12.695 -12.266 -7.023 1 94.94 91 PRO B CA 1
ATOM 1871 C C . PRO B 1 91 ? 12.711 -11.523 -8.359 1 94.94 91 PRO B C 1
ATOM 1873 O O . PRO B 1 91 ? 11.773 -11.672 -9.156 1 94.94 91 PRO B O 1
ATOM 1876 N N . GLU B 1 92 ? 13.711 -10.914 -8.711 1 93.19 92 GLU B N 1
ATOM 1877 C CA . GLU B 1 92 ? 13.797 -9.922 -9.773 1 93.19 92 GLU B CA 1
ATOM 1878 C C . GLU B 1 92 ? 13.367 -10.523 -11.117 1 93.19 92 GLU B C 1
ATOM 1880 O O . GLU B 1 92 ? 12.469 -10 -11.773 1 93.19 92 GLU B O 1
ATOM 1885 N N . GLU B 1 93 ? 14 -11.57 -11.5 1 91.69 93 GLU B N 1
ATOM 1886 C CA . GLU B 1 93 ? 13.703 -12.141 -12.812 1 91.69 93 GLU B CA 1
ATOM 1887 C C . GLU B 1 93 ? 12.242 -12.594 -12.898 1 91.69 93 GLU B C 1
ATOM 1889 O O . GLU B 1 93 ? 11.578 -12.367 -13.914 1 91.69 93 GLU B O 1
ATOM 1894 N N . MET B 1 94 ? 11.844 -13.242 -11.828 1 94.38 94 MET B N 1
ATOM 1895 C CA . MET B 1 94 ? 10.453 -13.688 -11.758 1 94.38 94 MET B CA 1
ATOM 1896 C C . MET B 1 94 ? 9.508 -12.484 -11.734 1 94.38 94 MET B C 1
ATOM 1898 O O . MET B 1 94 ? 8.477 -12.492 -12.414 1 94.38 94 MET B O 1
ATOM 1902 N N . GLN B 1 95 ? 9.797 -11.531 -10.977 1 94.38 95 GLN B N 1
ATOM 1903 C CA . GLN B 1 95 ? 9.008 -10.305 -10.859 1 94.38 95 GLN B CA 1
ATOM 1904 C C . GLN B 1 95 ? 8.812 -9.648 -12.227 1 94.38 95 GLN B C 1
ATOM 1906 O O . GLN B 1 95 ? 7.684 -9.312 -12.594 1 94.38 95 GLN B O 1
ATOM 1911 N N . ASN B 1 96 ? 9.867 -9.445 -13 1 91.94 96 ASN B N 1
ATOM 1912 C CA . ASN B 1 96 ? 9.797 -8.844 -14.32 1 91.94 96 ASN B CA 1
ATOM 1913 C C . ASN B 1 96 ? 8.891 -9.648 -15.258 1 91.94 96 ASN B C 1
ATOM 1915 O O . ASN B 1 96 ? 8.102 -9.07 -16.016 1 91.94 96 ASN B O 1
ATOM 1919 N N . TRP B 1 97 ? 9.039 -10.914 -15.141 1 91 97 TRP B N 1
ATOM 1920 C CA . TRP B 1 97 ? 8.234 -11.812 -15.961 1 91 97 TRP B CA 1
ATOM 1921 C C . TRP B 1 97 ? 6.75 -11.641 -15.656 1 91 97 TRP B C 1
ATOM 1923 O O . TRP B 1 97 ? 5.934 -11.484 -16.562 1 91 97 TRP B O 1
ATOM 1933 N N . VAL B 1 98 ? 6.426 -11.758 -14.445 1 93.62 98 VAL B N 1
ATOM 1934 C CA . VAL B 1 98 ? 5.035 -11.672 -14.016 1 93.62 98 VAL B CA 1
ATOM 1935 C C . VAL B 1 98 ? 4.484 -10.281 -14.32 1 93.62 98 VAL B C 1
ATOM 1937 O O . VAL B 1 98 ? 3.357 -10.148 -14.812 1 93.62 98 VAL B O 1
ATOM 1940 N N . TRP B 1 99 ? 5.258 -9.258 -14.125 1 88.25 99 TRP B N 1
ATOM 1941 C CA . TRP B 1 99 ? 4.848 -7.875 -14.352 1 88.25 99 TRP B CA 1
ATOM 1942 C C . TRP B 1 99 ? 4.516 -7.641 -15.828 1 88.25 99 TRP B C 1
ATOM 1944 O O . TRP B 1 99 ? 3.535 -6.969 -16.141 1 88.25 99 TRP B O 1
ATOM 1954 N N . GLU B 1 100 ? 5.273 -8.172 -16.625 1 87.94 100 GLU B N 1
ATOM 1955 C CA . GLU B 1 100 ? 5.066 -7.996 -18.062 1 87.94 100 GLU B CA 1
ATOM 1956 C C . GLU B 1 100 ? 3.75 -8.625 -18.516 1 87.94 100 GLU B C 1
ATOM 1958 O O . GLU B 1 100 ? 3.143 -8.172 -19.484 1 87.94 100 GLU B O 1
ATOM 1963 N N . ARG B 1 101 ? 3.346 -9.562 -17.844 1 88.06 101 ARG B N 1
ATOM 1964 C CA . ARG B 1 101 ? 2.133 -10.281 -18.219 1 88.06 101 ARG B CA 1
ATOM 1965 C C . ARG B 1 101 ? 0.906 -9.672 -17.547 1 88.06 101 ARG B C 1
ATOM 1967 O O . ARG B 1 101 ? -0.229 -10.016 -17.891 1 88.06 101 ARG B O 1
ATOM 1974 N N . GLY B 1 102 ? 1.047 -8.797 -16.562 1 87.25 102 GLY B N 1
ATOM 1975 C CA . GLY B 1 102 ? 0.02 -7.906 -16.047 1 87.25 102 GLY B CA 1
ATOM 1976 C C . GLY B 1 102 ? -1.106 -8.641 -15.344 1 87.25 102 GLY B C 1
ATOM 1977 O O . GLY B 1 102 ? -2.271 -8.508 -15.727 1 87.25 102 GLY B O 1
ATOM 1978 N N . PRO B 1 103 ? -0.776 -9.422 -14.312 1 91.25 103 PRO B N 1
ATOM 1979 C CA . PRO B 1 103 ? -1.854 -10.094 -13.586 1 91.25 103 PRO B CA 1
ATOM 1980 C C . PRO B 1 103 ? -2.816 -9.117 -12.914 1 91.25 103 PRO B C 1
ATOM 1982 O O . PRO B 1 103 ? -2.395 -8.07 -12.43 1 91.25 103 PRO B O 1
ATOM 1985 N N . GLU B 1 104 ? -4.062 -9.531 -12.898 1 87.19 104 GLU B N 1
ATOM 1986 C CA . GLU B 1 104 ? -5.086 -8.664 -12.312 1 87.19 104 GLU B CA 1
ATOM 1987 C C . GLU B 1 104 ? -5.387 -9.07 -10.867 1 87.19 104 GLU B C 1
ATOM 1989 O O . GLU B 1 104 ? -6.125 -8.375 -10.172 1 87.19 104 GLU B O 1
ATOM 1994 N N . ASN B 1 105 ? -4.973 -10.117 -10.438 1 90.38 105 ASN B N 1
ATOM 1995 C CA . ASN B 1 105 ? -5.168 -10.609 -9.078 1 90.38 105 ASN B CA 1
ATOM 1996 C C . ASN B 1 105 ? -4.043 -11.555 -8.656 1 90.38 105 ASN B C 1
ATOM 1998 O O . ASN B 1 105 ? -3.207 -11.93 -9.477 1 90.38 105 ASN B O 1
ATOM 2002 N N . CYS B 1 106 ? -4.09 -11.93 -7.449 1 94.25 106 CYS B N 1
ATOM 2003 C CA . CYS B 1 106 ? -3.002 -12.734 -6.898 1 94.25 106 CYS B CA 1
ATOM 2004 C C . CYS B 1 106 ? -3.002 -14.133 -7.496 1 94.25 106 CYS B C 1
ATOM 2006 O O . CYS B 1 106 ? -1.94 -14.727 -7.711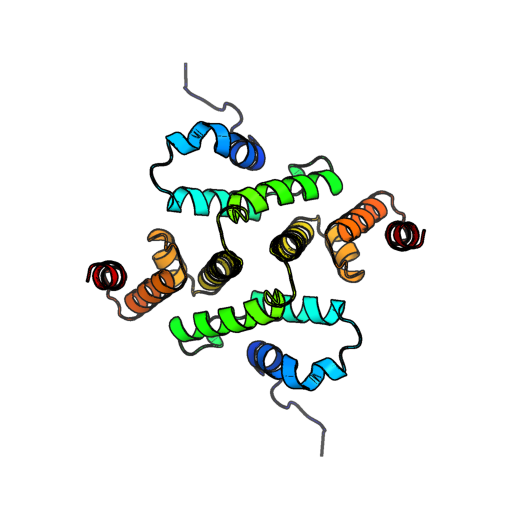 1 94.25 106 CYS B O 1
ATOM 2008 N N . ALA B 1 107 ? -4.184 -14.688 -7.746 1 94.69 107 ALA B N 1
ATOM 2009 C CA . ALA B 1 107 ? -4.27 -16.031 -8.312 1 94.69 107 ALA B CA 1
ATOM 2010 C C . ALA B 1 107 ? -3.555 -16.094 -9.656 1 94.69 107 ALA B C 1
ATOM 2012 O O . ALA B 1 107 ? -2.787 -17.031 -9.914 1 94.69 107 ALA B O 1
ATOM 2013 N N . GLN B 1 108 ? -3.766 -15.133 -10.453 1 94.12 108 GLN B N 1
ATOM 2014 C CA . GLN B 1 108 ? -3.098 -15.055 -11.75 1 94.12 108 GLN B CA 1
ATOM 2015 C C . GLN B 1 108 ? -1.592 -14.867 -11.578 1 94.12 108 GLN B C 1
ATOM 2017 O O . GLN B 1 108 ? -0.801 -15.516 -12.266 1 94.12 108 GLN B O 1
ATOM 2022 N N . ALA B 1 109 ? -1.239 -14 -10.688 1 96.06 109 ALA B N 1
ATOM 2023 C CA . ALA B 1 109 ? 0.176 -13.734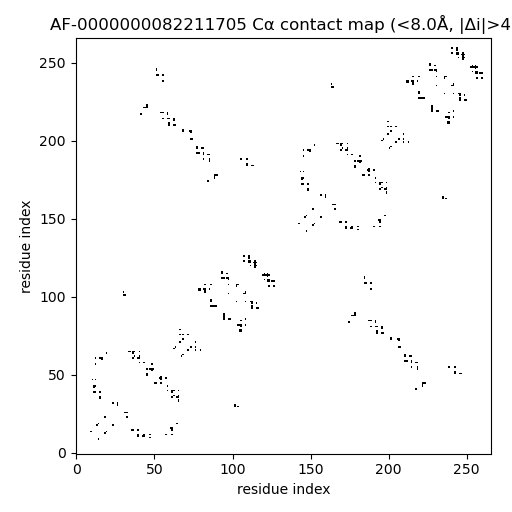 -10.438 1 96.06 109 ALA B CA 1
ATOM 2024 C C . ALA B 1 109 ? 0.894 -14.992 -9.961 1 96.06 109 ALA B C 1
ATOM 2026 O O . ALA B 1 109 ? 2.016 -15.273 -10.391 1 96.06 109 ALA B O 1
ATOM 2027 N N . VAL B 1 110 ? 0.233 -15.719 -9.125 1 96.81 110 VAL B N 1
ATOM 2028 C CA . VAL B 1 110 ? 0.786 -16.969 -8.609 1 96.81 110 VAL B CA 1
ATOM 2029 C C . VAL B 1 110 ? 0.972 -17.953 -9.75 1 96.81 110 VAL B C 1
ATOM 2031 O O . VAL B 1 110 ? 2.023 -18.594 -9.859 1 96.81 110 VAL B O 1
ATOM 2034 N N . ALA B 1 111 ? -0.036 -18.062 -10.539 1 95.31 111 ALA B N 1
ATOM 2035 C CA . ALA B 1 111 ? 0.033 -18.984 -11.664 1 95.31 111 ALA B CA 1
ATOM 2036 C C . ALA B 1 111 ? 1.193 -18.641 -12.586 1 95.31 111 ALA B C 1
ATOM 2038 O O . ALA B 1 111 ? 1.919 -19.516 -13.047 1 95.31 111 ALA B O 1
ATOM 2039 N N . LEU B 1 112 ? 1.348 -17.391 -12.867 1 94.5 112 LEU B N 1
ATOM 2040 C CA . LEU B 1 112 ? 2.443 -16.938 -13.711 1 94.5 112 LEU B CA 1
ATOM 2041 C C . LEU B 1 112 ? 3.791 -17.219 -13.062 1 94.5 112 LEU B C 1
ATOM 2043 O O . LEU B 1 112 ? 4.719 -17.688 -13.727 1 94.5 112 LEU B O 1
ATOM 2047 N N . ALA B 1 113 ? 3.908 -16.953 -11.789 1 95.88 113 ALA B N 1
ATOM 2048 C CA . ALA B 1 113 ? 5.148 -17.203 -11.055 1 95.88 113 ALA B CA 1
ATOM 2049 C C . ALA B 1 113 ? 5.508 -18.688 -11.055 1 95.88 113 ALA B C 1
ATOM 2051 O O . ALA B 1 113 ? 6.668 -19.047 -11.242 1 95.88 113 ALA B O 1
ATOM 2052 N N . GLU B 1 114 ? 4.531 -19.438 -10.773 1 94.81 114 GLU B N 1
ATOM 2053 C CA . GLU B 1 114 ? 4.758 -20.875 -10.781 1 94.81 114 GLU B CA 1
ATOM 2054 C C . GLU B 1 114 ? 5.137 -21.375 -12.172 1 94.81 114 GLU B C 1
ATOM 2056 O O . GLU B 1 114 ? 5.984 -22.25 -12.312 1 94.81 114 GLU B O 1
ATOM 2061 N N . GLY B 1 115 ? 4.5 -20.875 -13.172 1 92.38 115 GLY B N 1
ATOM 2062 C CA . GLY B 1 115 ? 4.887 -21.188 -14.539 1 92.38 115 GLY B CA 1
ATOM 2063 C C . GLY B 1 115 ? 6.328 -20.812 -14.852 1 92.38 115 GLY B C 1
ATOM 2064 O O . GLY B 1 115 ? 7.031 -21.562 -15.531 1 92.38 115 GLY B O 1
ATOM 2065 N N . PHE B 1 116 ? 6.668 -19.688 -14.438 1 91.62 116 PHE B N 1
ATOM 2066 C CA . PHE B 1 116 ? 8.039 -19.234 -14.609 1 91.62 116 PHE B CA 1
ATOM 2067 C C . PHE B 1 116 ? 9.023 -20.219 -14 1 91.62 116 PHE B C 1
ATOM 2069 O O . PHE B 1 116 ? 10.047 -20.547 -14.609 1 91.62 116 PHE B O 1
ATOM 2076 N N . GLN B 1 117 ? 8.742 -20.641 -12.742 1 90.62 117 GLN B N 1
ATOM 2077 C CA . GLN B 1 117 ? 9.609 -21.562 -12.023 1 90.62 117 GLN B CA 1
ATOM 2078 C C . GLN B 1 117 ? 9.75 -22.875 -12.789 1 90.62 117 GLN B C 1
ATOM 2080 O O . GLN B 1 117 ? 10.789 -23.531 -12.734 1 90.62 117 GLN B O 1
ATOM 2085 N N . LEU B 1 118 ? 8.664 -23.25 -13.438 1 87.38 118 LEU B N 1
ATOM 2086 C CA . LEU B 1 118 ? 8.656 -24.5 -14.172 1 87.38 118 LEU B CA 1
ATOM 2087 C C . LEU B 1 118 ? 9.273 -24.328 -15.555 1 87.38 118 LEU B C 1
ATOM 2089 O O . LEU B 1 118 ? 9.453 -25.312 -16.281 1 87.38 118 LEU B O 1
ATOM 2093 N N . GLY B 1 119 ? 9.828 -23.141 -15.789 1 78.94 119 GLY B N 1
ATOM 2094 C CA . GLY B 1 119 ? 10.391 -22.875 -17.094 1 78.94 119 GLY B CA 1
ATOM 2095 C C . GLY B 1 119 ? 9.352 -22.859 -18.203 1 78.94 119 GLY B C 1
ATOM 2096 O O . GLY B 1 119 ? 9.664 -23.172 -19.359 1 78.94 119 GLY B O 1
ATOM 2097 N N . GLN B 1 120 ? 8.062 -22.906 -17.891 1 64.88 120 GLN B N 1
ATOM 2098 C CA . GLN B 1 120 ? 6.957 -22.922 -18.844 1 64.88 120 GLN B CA 1
ATOM 2099 C C . GLN B 1 120 ? 6.309 -21.547 -18.953 1 64.88 120 GLN B C 1
ATOM 2101 O O . GLN B 1 120 ? 5.41 -21.219 -18.172 1 64.88 120 GLN B O 1
ATOM 2106 N N . PRO B 1 121 ? 6.855 -20.688 -19.656 1 56.75 121 PRO B N 1
ATOM 2107 C CA . PRO B 1 121 ? 6.316 -19.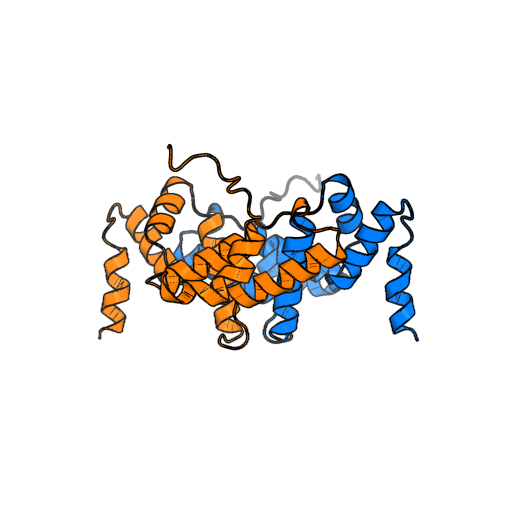328 -19.75 1 56.75 121 PRO B CA 1
ATOM 2108 C C . PRO B 1 121 ? 4.828 -19.312 -20.078 1 56.75 121 PRO B C 1
ATOM 2110 O O . PRO B 1 121 ? 4.164 -18.281 -19.891 1 56.75 121 PRO B O 1
ATOM 2113 N N . GLU B 1 122 ? 4.254 -20.391 -20.766 1 54.06 122 GLU B N 1
ATOM 2114 C CA . GLU B 1 122 ? 2.846 -20.422 -21.156 1 54.06 122 GLU B CA 1
ATOM 2115 C C . GLU B 1 122 ? 1.941 -20.625 -19.938 1 54.06 122 GLU B C 1
ATOM 2117 O O . GLU B 1 122 ? 0.716 -20.672 -20.078 1 54.06 122 GLU B O 1
ATOM 2122 N N . ALA B 1 123 ? 2.344 -20.906 -18.938 1 49.88 123 ALA B N 1
ATOM 2123 C CA . ALA B 1 123 ? 1.663 -21.344 -17.719 1 49.88 123 ALA B CA 1
ATOM 2124 C C . ALA B 1 123 ? 0.558 -20.375 -17.328 1 49.88 123 ALA B C 1
ATOM 2126 O O . ALA B 1 123 ? -0.348 -20.734 -16.562 1 49.88 123 ALA B O 1
ATOM 2127 N N . GLY B 1 124 ? 0.677 -19.188 -17.5 1 46.81 124 GLY B N 1
ATOM 2128 C CA . GLY B 1 124 ? -0.43 -18.281 -17.219 1 46.81 124 GLY B CA 1
ATOM 2129 C C . GLY B 1 124 ? -1.706 -18.656 -17.953 1 46.81 124 GLY B C 1
ATOM 2130 O O . GLY B 1 124 ? -2.746 -18.031 -17.766 1 46.81 124 GLY B O 1
ATOM 2131 N N . LEU B 1 125 ? -1.678 -19.359 -19.016 1 47.38 125 LEU B N 1
ATOM 2132 C CA . LEU B 1 125 ? -2.807 -19.781 -19.828 1 47.38 125 LEU B CA 1
ATOM 2133 C C . LEU B 1 125 ? -3.771 -20.641 -19.031 1 47.38 125 LEU B C 1
ATOM 2135 O O . LEU B 1 125 ? -4.953 -20.75 -19.375 1 47.38 125 LEU B O 1
ATOM 2139 N N . TRP B 1 126 ? -3.385 -21.297 -18.141 1 44.09 126 TRP B N 1
ATOM 2140 C CA . TRP B 1 126 ? -4.262 -22.266 -17.484 1 44.09 126 TRP B CA 1
ATOM 2141 C C . TRP B 1 126 ? -5.41 -21.547 -16.781 1 44.09 126 TRP B C 1
ATOM 2143 O O . TRP B 1 126 ? -6.551 -22.016 -16.797 1 44.09 126 TRP B O 1
ATOM 2153 N N . GLU B 1 127 ? -5.238 -20.578 -15.891 1 45.59 127 GLU B N 1
ATOM 2154 C CA . GLU B 1 127 ? -6.383 -20.094 -15.125 1 45.59 127 GLU B CA 1
ATOM 2155 C C . GLU B 1 127 ? -7.355 -19.328 -16.016 1 45.59 127 GLU B C 1
ATOM 2157 O O . GLU B 1 127 ? -8.5 -19.078 -15.625 1 45.59 127 GLU B O 1
ATOM 2162 N N . GLN B 1 128 ? -7.121 -18.75 -17.031 1 42.66 128 GLN B N 1
ATOM 2163 C CA . GLN B 1 128 ? -8.133 -18.312 -17.984 1 42.66 128 GLN B CA 1
ATOM 2164 C C . GLN B 1 128 ? -8.992 -19.484 -18.453 1 42.66 128 GLN B C 1
ATOM 2166 O O . GLN B 1 128 ? -10.18 -19.312 -18.75 1 42.66 128 GLN B O 1
ATOM 2171 N N . GLN B 1 129 ? -8.523 -20.672 -18.688 1 39.69 129 GLN B N 1
ATOM 2172 C CA . GLN B 1 129 ? -9.375 -21.734 -19.203 1 39.69 129 GLN B CA 1
ATOM 2173 C C . GLN B 1 129 ? -10.305 -22.281 -18.125 1 39.69 129 GLN B C 1
ATOM 2175 O O . GLN B 1 129 ? -11.383 -22.781 -18.422 1 39.69 129 GLN B O 1
ATOM 2180 N N . VAL B 1 130 ? -9.844 -22.328 -16.812 1 45.78 130 VAL B N 1
ATOM 2181 C CA . VAL B 1 130 ? -10.742 -22.984 -15.875 1 45.78 130 VAL B CA 1
ATOM 2182 C C . VAL B 1 130 ? -11.992 -22.141 -15.672 1 45.78 130 VAL B C 1
ATOM 2184 O O . VAL B 1 130 ? -12.977 -22.594 -15.086 1 45.78 130 VAL B O 1
ATOM 2187 N N . ARG B 1 131 ? -11.984 -20.781 -15.789 1 41.78 131 ARG B N 1
ATOM 2188 C CA . ARG B 1 131 ? -13.312 -20.172 -15.719 1 41.78 131 ARG B CA 1
ATOM 2189 C C . ARG B 1 131 ? -14.109 -20.453 -16.984 1 41.78 131 ARG B C 1
ATOM 2191 O O . ARG B 1 131 ? -15.281 -20.078 -17.094 1 41.78 131 ARG B O 1
ATOM 2198 N N . ILE B 1 132 ? -13.391 -20.812 -18.031 1 34.88 132 ILE B N 1
ATOM 2199 C CA . ILE B 1 132 ? -14.273 -21.047 -19.172 1 34.88 132 ILE B CA 1
ATOM 2200 C C . ILE B 1 132 ? -15.008 -22.375 -18.984 1 34.88 132 ILE B C 1
ATOM 2202 O O . ILE B 1 132 ? -15.781 -22.781 -19.844 1 34.88 132 ILE B O 1
ATOM 2206 N N . PHE B 1 133 ? -14.68 -23.141 -17.859 1 31.05 133 PHE B N 1
ATOM 2207 C CA . PHE B 1 133 ? -15.664 -24.219 -17.938 1 31.05 133 PHE B CA 1
ATOM 2208 C C . PHE B 1 133 ? -16.969 -23.812 -17.266 1 31.05 133 PHE B C 1
ATOM 2210 O O . PHE B 1 133 ? -16.969 -22.984 -16.344 1 31.05 133 PHE B O 1
#